Protein AF-A0A314ULU6-F1 (afdb_monomer)

Solvent-accessible surface area (backbone atoms only — not comparable to full-atom values): 12337 Å² total; per-residue (Å²): 142,90,72,63,69,65,53,52,53,52,50,52,52,51,52,54,52,52,61,65,64,63,67,50,59,67,57,52,48,50,50,49,52,54,52,54,72,69,42,57,68,48,58,46,52,52,54,52,60,59,64,82,48,65,84,90,42,80,40,50,40,69,61,56,44,52,50,32,54,77,67,61,46,58,80,74,61,71,84,78,50,78,90,54,86,85,40,70,67,60,56,51,51,48,49,54,51,46,49,48,52,54,52,48,54,37,37,79,66,64,50,32,42,80,74,40,63,43,98,86,68,47,73,40,24,28,27,64,28,74,90,48,44,63,55,58,67,71,50,91,51,90,60,78,82,70,51,72,74,81,70,56,55,83,85,39,76,64,42,56,71,73,72,42,76,68,83,74,56,78,84,75,71,92,72,85,80,83,77,90,80,74,84,87,75,84,80,78,85,83,76,87,77,91,129

Nearest PDB structures (foldseek):
  8xuq-assembly1_G  TM=8.712E-01  e=2.376E-05  Solanum lycopersicum
  8bv0-assembly2_C  TM=7.266E-01  e=5.087E-06  Solanum lycopersicum
  8rfh-assembly1_B  TM=7.451E-01  e=1.036E-05  Nicotiana benthamiana
  9cc9-assembly1_L  TM=8.619E-01  e=5.134E-05  Nicotiana benthamiana
  8sok-assembly1_B  TM=4.593E-01  e=2.346E+00  Homo sapiens

Mean predicted aligned error: 16.14 Å

pLDDT: mean 72.84, std 18.68, range [33.53, 97.56]

Sequence (195 aa):
MSGKDETTAQELKKVIQYIKQDDDTSSLCTYTKECINKFPVHLTDCLSCFKLFPKDSKIMARRLFALWIAEELVEVSEHKTDNHESDPKKKVETYEEAVDEHLSTLINRDIVHVVERKLNGRVKTCCLNNDLQEVIRSQAMKLDHGRLADHVNCNDPSFDLIHGDMTAQIFQTHTKISSPFSPLIPEKDISLEKK

Organism: NCBI:txid2094558

Foldseek 3Di:
DPDPVVVVVVVVVVVVVVVVVPPCLVVVLVVLVVVLVPDDLLLVVLLVVLLLADAPDKDFLVVSLVVSVVVVSFDQDVVVPPPCPPDVVVVVVSSVVRSQVSVVVCVVVVQKAQPDADPVRGGGIIHGDNSCVVSSNPDDHPCCVPDPSNVPDCPDPVSCVVHPDPPPCPPPPPDDDDDPDDDDDDDDDDDDDDD

InterPro domains:
  IPR036388 Winged helix-like DNA-binding domain superfamily [G3DSA:1.10.10.10] (33-140)
  IPR058922 Disease resistance protein, winged helix domain [PF23559] (52-129)

Secondary structure (DSSP, 8-state):
---SHHHHHHHHHHHHHHHHHS-THHHHHHHHHHHHHTS-HHHHHHHHGGGGSPTT--EEHHHHHHHHHHTT-S---GGGS-S-TT-HHHHHHHHHHHHHHHHHHHHHTTSEEEEEE-TTS-EEEEEE-HHHHHHHHHS--GGGGT-GGGGS-TTSHHHHHHHS-TTTTTTT--S----S----PPP--------

Structure (mmCIF, N/CA/C/O backbone):
data_AF-A0A314ULU6-F1
#
_entry.id   AF-A0A314ULU6-F1
#
loop_
_atom_site.group_PDB
_atom_site.id
_atom_site.type_symbol
_atom_site.label_atom_id
_atom_site.label_alt_id
_atom_site.label_comp_id
_atom_site.label_asym_id
_atom_site.label_entity_id
_atom_site.label_seq_id
_atom_site.pdbx_PDB_ins_code
_atom_site.Cartn_x
_atom_site.Cartn_y
_atom_site.Cartn_z
_atom_site.occupancy
_atom_site.B_iso_or_equiv
_atom_site.auth_seq_id
_atom_site.auth_comp_id
_atom_site.auth_asym_id
_atom_site.auth_atom_id
_atom_site.pdbx_PDB_model_num
ATOM 1 N N . MET A 1 1 ? -30.641 -25.635 30.793 1.00 43.72 1 MET A N 1
ATOM 2 C CA . MET A 1 1 ? -29.226 -25.285 30.534 1.00 43.72 1 MET A CA 1
ATOM 3 C C . MET A 1 1 ? -29.204 -24.191 29.469 1.00 43.72 1 MET A C 1
ATOM 5 O O . MET A 1 1 ? -29.183 -24.535 28.304 1.00 43.72 1 MET A O 1
ATOM 9 N N . SER A 1 2 ? -29.355 -22.907 29.821 1.00 51.94 2 SER A N 1
ATOM 10 C CA . SER A 1 2 ? -29.427 -21.818 28.820 1.00 51.94 2 SER A CA 1
ATOM 11 C C . SER A 1 2 ? -29.258 -20.448 29.489 1.00 51.94 2 SER A C 1
ATOM 13 O O . SER A 1 2 ? -30.223 -19.712 29.647 1.00 51.94 2 SER A O 1
ATOM 15 N N . GLY A 1 3 ? -28.062 -20.150 29.994 1.00 55.53 3 GLY A N 1
ATOM 16 C CA . GLY A 1 3 ? -27.805 -18.876 30.686 1.00 55.53 3 GLY A CA 1
ATOM 17 C C . GLY A 1 3 ? -26.339 -18.458 30.763 1.00 55.53 3 GLY A C 1
ATOM 18 O O . GLY A 1 3 ? -26.037 -17.478 31.424 1.00 55.53 3 GLY A O 1
ATOM 19 N N . LYS A 1 4 ? -25.424 -19.200 30.123 1.00 57.59 4 LYS A N 1
ATOM 20 C CA . LYS A 1 4 ? -23.994 -18.850 30.081 1.00 57.59 4 LYS A CA 1
ATOM 21 C C . LYS A 1 4 ? -23.659 -17.972 28.872 1.00 57.59 4 LYS A C 1
ATOM 23 O O . LYS A 1 4 ? -22.848 -17.065 28.992 1.00 57.59 4 LYS A O 1
ATOM 28 N N . ASP A 1 5 ? -24.353 -18.173 27.758 1.00 62.47 5 ASP A N 1
ATOM 29 C CA . ASP A 1 5 ? -24.006 -17.544 26.478 1.00 62.47 5 ASP A CA 1
ATOM 30 C C . ASP A 1 5 ? -24.360 -16.044 26.443 1.00 62.47 5 ASP A C 1
ATOM 32 O O . ASP A 1 5 ? -23.661 -15.238 25.829 1.00 62.47 5 ASP A O 1
ATOM 36 N N . GLU A 1 6 ? -25.405 -15.641 27.175 1.00 69.94 6 GLU A N 1
ATOM 37 C CA . GLU A 1 6 ? -25.843 -14.243 27.273 1.00 69.94 6 GLU A CA 1
ATOM 38 C C . GLU A 1 6 ? -24.916 -13.399 28.165 1.00 69.94 6 GLU A C 1
ATOM 40 O O . GLU A 1 6 ? -24.637 -12.238 27.861 1.00 69.94 6 GLU A O 1
ATOM 45 N N . THR A 1 7 ? -24.358 -14.000 29.220 1.00 74.81 7 THR A N 1
ATOM 46 C CA . THR A 1 7 ? -23.397 -13.342 30.117 1.00 74.81 7 THR A CA 1
ATOM 47 C C . THR A 1 7 ? -22.055 -13.125 29.421 1.00 74.81 7 THR A C 1
ATOM 49 O O . THR A 1 7 ? -21.489 -12.035 29.492 1.00 74.81 7 THR A O 1
ATOM 52 N N . THR A 1 8 ? -21.585 -14.116 28.658 1.00 79.00 8 THR A N 1
ATOM 53 C CA . THR A 1 8 ? -20.347 -14.004 27.874 1.00 79.00 8 THR A CA 1
ATOM 54 C C . THR A 1 8 ? -20.462 -12.938 26.784 1.00 79.00 8 THR A C 1
ATOM 56 O O . THR A 1 8 ? -19.545 -12.141 26.598 1.00 79.00 8 THR A O 1
ATOM 59 N N . ALA A 1 9 ? -21.609 -12.840 26.104 1.00 80.44 9 ALA A N 1
ATOM 60 C CA . ALA A 1 9 ? -21.835 -11.793 25.109 1.00 80.44 9 ALA A CA 1
ATOM 61 C C . ALA A 1 9 ? -21.821 -10.378 25.722 1.00 80.44 9 ALA A C 1
ATOM 63 O O . ALA A 1 9 ? -21.334 -9.434 25.095 1.00 80.44 9 ALA A O 1
ATOM 64 N N . GLN A 1 10 ? -22.331 -10.212 26.947 1.00 83.12 10 GLN A N 1
ATOM 65 C CA . GLN A 1 10 ? -22.297 -8.930 27.656 1.00 83.12 10 GLN A CA 1
ATOM 66 C C . GLN A 1 10 ? -20.889 -8.548 28.122 1.00 83.12 10 GLN A C 1
ATOM 68 O O . GLN A 1 10 ? -20.520 -7.378 28.021 1.00 83.12 10 GLN A O 1
ATOM 73 N N . GLU A 1 11 ? -20.091 -9.506 28.592 1.00 84.12 11 GLU A N 1
ATOM 74 C CA . GLU A 1 11 ? -18.692 -9.255 28.952 1.00 84.12 11 GLU A CA 1
ATOM 75 C C . GLU A 1 11 ? -17.855 -8.879 27.729 1.00 84.12 11 GLU A C 1
ATOM 77 O O . GLU A 1 11 ? -17.148 -7.873 27.762 1.00 84.12 11 GLU A O 1
ATOM 82 N N . LEU A 1 12 ? -18.017 -9.591 26.610 1.00 81.06 12 LEU A N 1
ATOM 83 C CA . LEU A 1 12 ? -17.333 -9.262 25.358 1.00 81.06 12 LEU A CA 1
ATOM 84 C C . LEU A 1 12 ? -17.711 -7.867 24.845 1.00 81.06 12 LEU A C 1
ATOM 86 O O . LEU A 1 12 ? -16.841 -7.107 24.425 1.00 81.06 12 LEU A O 1
ATOM 90 N N . LYS A 1 13 ? -18.991 -7.480 24.940 1.00 87.38 13 LYS A N 1
ATOM 91 C CA . LYS A 1 13 ? -19.424 -6.114 24.604 1.00 87.38 13 LYS A CA 1
ATOM 92 C C . LYS A 1 13 ? -18.772 -5.061 25.499 1.00 87.38 13 LYS A C 1
ATOM 94 O O . LYS A 1 13 ? -18.356 -4.028 24.985 1.00 87.38 13 LYS A O 1
ATOM 99 N N . LYS A 1 14 ? -18.657 -5.312 26.808 1.00 88.12 14 LYS A N 1
ATOM 100 C CA . LYS A 1 14 ? -17.991 -4.392 27.746 1.00 88.12 14 LYS A CA 1
ATOM 101 C C . LYS A 1 14 ? -16.502 -4.248 27.443 1.00 88.12 14 LYS A C 1
ATOM 103 O O . LYS A 1 14 ? -16.002 -3.131 27.456 1.00 88.12 14 LYS A O 1
ATOM 108 N N . VAL A 1 15 ? -15.819 -5.345 27.115 1.00 82.19 15 VAL A N 1
ATOM 109 C CA . VAL A 1 15 ? -14.400 -5.324 26.732 1.00 82.19 15 VAL A CA 1
ATOM 110 C C . VAL A 1 15 ? -14.198 -4.545 25.430 1.00 82.19 15 VAL A C 1
ATOM 112 O O . VAL A 1 15 ? -13.342 -3.670 25.381 1.00 82.19 15 VAL A O 1
ATOM 115 N N . ILE A 1 16 ? -15.029 -4.770 24.405 1.00 79.81 16 ILE A N 1
ATOM 116 C CA . ILE A 1 16 ? -14.975 -4.000 23.148 1.00 79.81 16 ILE A CA 1
ATOM 117 C C . ILE A 1 16 ? -15.240 -2.509 23.401 1.00 79.81 16 ILE A C 1
ATOM 119 O O . ILE A 1 16 ? -14.583 -1.660 22.806 1.00 79.81 16 ILE A O 1
ATOM 123 N N . GLN A 1 17 ? -16.191 -2.176 24.278 1.00 78.31 17 GLN A N 1
ATOM 124 C CA . GLN A 1 17 ? -16.489 -0.790 24.644 1.00 78.31 17 GLN A CA 1
ATOM 125 C C . GLN A 1 17 ? -15.305 -0.126 25.361 1.00 78.31 17 GLN A C 1
ATOM 127 O O . GLN A 1 17 ? -14.998 1.021 25.063 1.00 78.31 17 GLN A O 1
ATOM 132 N N . TYR A 1 18 ? -14.641 -0.847 26.267 1.00 69.88 18 TYR A N 1
ATOM 133 C CA . TYR A 1 18 ? -13.475 -0.362 27.006 1.00 69.88 18 TYR A CA 1
ATOM 134 C C . TYR A 1 18 ? -12.269 -0.137 26.084 1.00 69.88 18 TYR A C 1
ATOM 136 O O . TYR A 1 18 ? -11.646 0.914 26.144 1.00 69.88 18 TYR A O 1
ATOM 144 N N . ILE A 1 19 ? -12.014 -1.063 25.152 1.00 68.69 19 ILE A N 1
ATOM 145 C CA . ILE A 1 19 ? -10.961 -0.913 24.131 1.00 68.69 19 ILE A CA 1
ATOM 146 C C . ILE A 1 19 ? -11.235 0.301 23.229 1.00 68.69 19 ILE A C 1
ATOM 148 O O . ILE A 1 19 ? -10.311 1.004 22.853 1.00 68.69 19 ILE A O 1
ATOM 152 N N . LYS A 1 20 ? -12.505 0.587 22.910 1.00 64.75 20 LYS A N 1
ATOM 153 C CA . LYS A 1 20 ? -12.896 1.783 22.141 1.00 64.75 20 LYS A CA 1
ATOM 154 C C . LYS A 1 20 ? -12.834 3.092 22.937 1.00 64.75 20 LYS A C 1
ATOM 156 O O . LYS A 1 20 ? -12.927 4.152 22.332 1.00 64.75 20 LYS A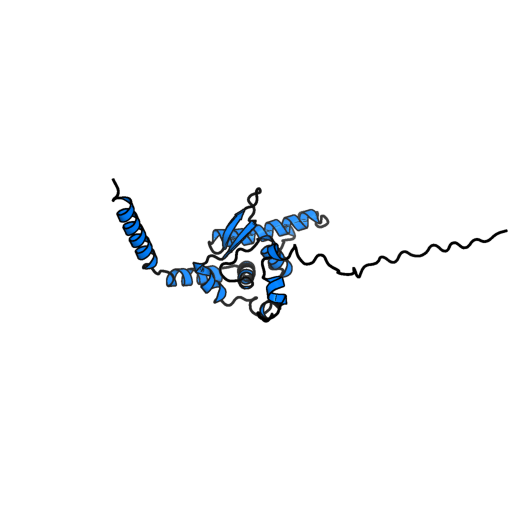 O 1
ATOM 161 N N . GLN A 1 21 ? -12.786 3.025 24.267 1.00 59.69 21 GLN A N 1
ATOM 162 C CA . GLN A 1 21 ? -12.697 4.193 25.150 1.00 59.69 21 GLN A CA 1
ATOM 163 C C . GLN A 1 21 ? -11.253 4.618 25.420 1.00 59.69 21 GLN A C 1
ATOM 165 O O . GLN A 1 21 ? -11.038 5.775 25.775 1.00 59.69 21 GLN A O 1
ATOM 170 N N . ASP A 1 22 ? -10.288 3.719 25.222 1.00 53.97 22 ASP A N 1
ATOM 171 C CA . ASP A 1 22 ? -8.864 4.048 25.165 1.00 53.97 22 ASP A CA 1
ATOM 172 C C . ASP A 1 22 ? -8.569 4.624 23.770 1.00 53.97 22 ASP A C 1
ATOM 174 O O . ASP A 1 22 ? -7.966 3.995 22.903 1.00 53.97 22 ASP A O 1
ATOM 178 N N . ASP A 1 23 ? -9.154 5.795 23.504 1.00 58.81 23 ASP A N 1
ATOM 179 C CA . ASP A 1 23 ? -9.075 6.487 22.223 1.00 58.81 23 ASP A CA 1
ATOM 180 C C . ASP A 1 23 ? -7.695 7.145 22.086 1.00 58.81 23 ASP A C 1
ATOM 182 O O . ASP A 1 23 ? -7.515 8.359 22.153 1.00 58.81 23 ASP A O 1
ATOM 186 N N . ASP A 1 24 ? -6.694 6.288 21.906 1.00 60.16 24 ASP A N 1
ATOM 187 C CA . ASP A 1 24 ? -5.313 6.626 21.585 1.00 60.16 24 ASP A CA 1
ATOM 188 C C . ASP A 1 24 ? -5.173 6.995 20.094 1.00 60.16 24 ASP A C 1
ATOM 190 O O . ASP A 1 24 ? -4.067 7.082 19.561 1.00 60.16 24 ASP A O 1
ATOM 194 N N . THR A 1 25 ? -6.291 7.247 19.393 1.00 60.12 25 THR A N 1
ATOM 195 C CA . THR A 1 25 ? -6.307 7.708 17.996 1.00 60.12 25 THR A CA 1
ATOM 196 C C . THR A 1 25 ? -5.456 8.957 17.821 1.00 60.12 25 THR A C 1
ATOM 198 O O . THR A 1 25 ? -4.735 9.054 16.834 1.00 60.12 25 THR A O 1
ATOM 201 N N . SER A 1 26 ? -5.428 9.870 18.798 1.00 67.31 26 SER A N 1
ATOM 202 C CA . SER A 1 26 ? -4.531 11.035 18.776 1.00 67.31 26 SER A CA 1
ATOM 203 C C . SER A 1 26 ? -3.044 10.642 18.819 1.00 67.31 26 SER A C 1
ATOM 205 O O . SER A 1 26 ? -2.227 11.215 18.087 1.00 67.31 26 SER A O 1
ATOM 207 N N . SER A 1 27 ? -2.672 9.652 19.633 1.00 72.56 27 SER A N 1
ATOM 208 C CA . SER A 1 27 ? -1.292 9.158 19.746 1.00 72.56 27 SER A CA 1
ATOM 209 C C . SER A 1 27 ? -0.881 8.357 18.513 1.00 72.56 27 SER A C 1
ATOM 211 O O . SER A 1 27 ? 0.198 8.581 17.967 1.00 72.56 27 SER A O 1
ATOM 213 N N . LEU A 1 28 ? -1.769 7.501 18.001 1.00 73.75 28 LEU A N 1
ATOM 214 C CA . LEU A 1 28 ? -1.581 6.726 16.775 1.00 73.75 28 LEU A CA 1
ATOM 215 C C . LEU A 1 28 ? -1.459 7.641 15.549 1.00 73.75 28 LEU A C 1
ATOM 217 O O . LEU A 1 28 ? -0.579 7.444 14.713 1.00 73.75 28 LEU A O 1
ATOM 221 N N . CYS A 1 29 ? -2.288 8.687 15.463 1.00 74.50 29 CYS A N 1
ATOM 222 C CA . CYS A 1 29 ? -2.194 9.704 14.418 1.00 74.50 29 CYS A CA 1
ATOM 223 C C . CYS A 1 29 ? -0.840 10.416 14.454 1.00 74.50 29 CYS A C 1
ATOM 225 O O . CYS A 1 29 ? -0.216 10.616 13.411 1.00 74.50 29 CYS A O 1
ATOM 227 N N . THR A 1 30 ? -0.381 10.793 15.650 1.00 80.00 30 THR A N 1
ATOM 228 C CA . THR A 1 30 ? 0.906 11.473 15.845 1.00 80.00 30 THR A CA 1
ATOM 229 C C . THR A 1 30 ? 2.065 10.556 15.467 1.00 80.00 30 THR A C 1
ATOM 231 O O . THR A 1 30 ? 2.890 10.925 14.632 1.00 80.00 30 THR A O 1
ATOM 234 N N . TYR A 1 31 ? 2.067 9.326 15.984 1.00 82.12 31 TYR A N 1
ATOM 235 C CA . TYR A 1 31 ? 3.048 8.296 15.653 1.00 82.12 31 TYR A CA 1
ATOM 236 C C . TYR A 1 31 ? 3.103 8.028 14.149 1.00 82.12 31 TYR A C 1
ATOM 238 O O . TYR A 1 31 ? 4.176 8.016 13.559 1.00 82.12 31 TYR A O 1
ATOM 246 N N . THR A 1 32 ? 1.950 7.895 13.497 1.00 81.56 32 THR A N 1
ATOM 247 C CA . THR A 1 32 ? 1.868 7.615 12.059 1.00 81.56 32 THR A CA 1
ATOM 248 C C . THR A 1 32 ? 2.435 8.756 11.229 1.00 81.56 32 THR A C 1
ATOM 250 O O . THR A 1 32 ? 3.204 8.513 10.300 1.00 81.56 32 THR A O 1
ATOM 253 N N . LYS A 1 33 ? 2.126 10.010 11.581 1.00 83.75 33 LYS A N 1
ATOM 254 C CA . LYS A 1 33 ? 2.734 11.182 10.935 1.00 83.75 33 LYS A CA 1
ATOM 255 C C . LYS A 1 33 ? 4.245 11.193 11.121 1.00 83.75 33 LYS A C 1
ATOM 257 O O . LYS A 1 33 ? 4.974 11.403 10.157 1.00 83.75 33 LYS A O 1
ATOM 262 N N . GLU A 1 34 ? 4.731 10.931 12.332 1.00 83.00 34 GLU A N 1
ATOM 263 C CA . GLU A 1 34 ? 6.168 10.843 12.598 1.00 83.00 34 GLU A CA 1
ATOM 264 C C . GLU A 1 34 ? 6.840 9.704 11.830 1.00 83.00 34 GLU A C 1
ATOM 266 O O . GLU A 1 34 ? 7.942 9.882 11.310 1.00 83.00 34 GLU A O 1
ATOM 271 N N . CYS A 1 35 ? 6.186 8.547 11.732 1.00 82.00 35 CYS A N 1
ATOM 272 C CA . CYS A 1 35 ? 6.645 7.424 10.933 1.00 82.00 35 CYS A CA 1
ATOM 273 C C . CYS A 1 35 ? 6.770 7.831 9.472 1.00 82.00 35 CYS A C 1
ATOM 275 O O . CYS A 1 35 ? 7.855 7.684 8.921 1.00 82.00 35 CYS A O 1
ATOM 277 N N . ILE A 1 36 ? 5.719 8.400 8.877 1.00 85.12 36 ILE A N 1
ATOM 278 C CA . ILE A 1 36 ? 5.711 8.859 7.481 1.00 85.12 36 ILE A CA 1
ATOM 279 C C . ILE A 1 36 ? 6.773 9.940 7.248 1.00 85.12 36 ILE A C 1
ATOM 281 O O . ILE A 1 36 ? 7.486 9.887 6.256 1.00 85.12 36 ILE A O 1
ATOM 285 N N . ASN A 1 37 ? 6.966 10.880 8.175 1.00 83.62 37 ASN A N 1
ATOM 286 C CA . ASN A 1 37 ? 7.997 11.916 8.045 1.00 83.62 37 ASN A CA 1
ATOM 287 C C . ASN A 1 37 ? 9.428 11.351 8.067 1.00 83.62 37 ASN A C 1
ATOM 289 O O . ASN A 1 37 ? 10.348 11.981 7.550 1.00 83.62 37 ASN A O 1
ATOM 293 N N . LYS A 1 38 ? 9.629 10.170 8.664 1.00 85.50 38 LYS A N 1
ATOM 294 C CA . LYS A 1 38 ? 10.908 9.443 8.670 1.00 85.50 38 LYS A CA 1
ATOM 295 C C . LYS A 1 38 ? 11.065 8.522 7.455 1.00 85.50 38 LYS A C 1
ATOM 297 O O . LYS A 1 38 ? 12.060 7.798 7.369 1.00 85.50 38 LYS A O 1
ATOM 302 N N . PHE A 1 39 ? 10.092 8.471 6.545 1.00 86.06 39 PHE A N 1
ATOM 303 C CA . PHE A 1 39 ? 10.207 7.654 5.343 1.00 86.06 39 PHE A CA 1
ATOM 304 C C . PHE A 1 39 ? 11.215 8.288 4.383 1.00 86.06 39 PHE A C 1
ATOM 306 O O . PHE A 1 39 ? 11.217 9.508 4.201 1.00 86.06 39 PHE A O 1
ATOM 313 N N . PRO A 1 40 ? 12.060 7.474 3.732 1.00 85.38 40 PRO A N 1
ATOM 314 C CA . PRO A 1 40 ? 12.758 7.923 2.540 1.00 85.38 40 PRO A CA 1
ATOM 315 C C . PRO A 1 40 ? 11.758 8.468 1.512 1.00 85.38 40 PRO A C 1
ATOM 317 O O . PRO A 1 40 ? 10.640 7.960 1.411 1.00 85.38 40 PRO A O 1
ATOM 320 N N . VAL A 1 41 ? 12.177 9.458 0.718 1.00 82.38 41 VAL A N 1
ATOM 321 C CA . VAL A 1 41 ? 11.308 10.148 -0.256 1.00 82.38 41 VAL A CA 1
ATOM 322 C C . VAL A 1 41 ? 10.563 9.161 -1.163 1.00 82.38 41 VAL A C 1
ATOM 324 O O . VAL A 1 41 ? 9.344 9.243 -1.263 1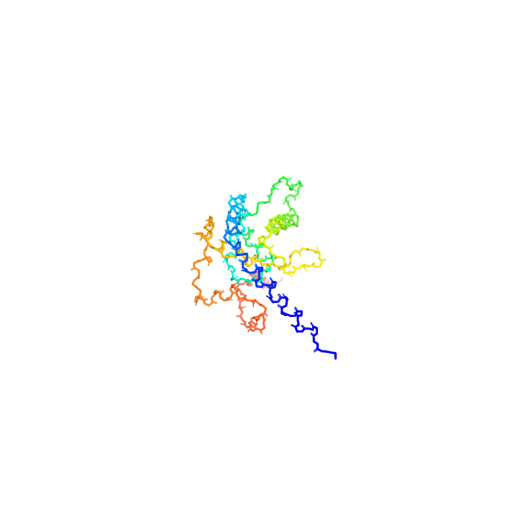.00 82.38 41 VAL A O 1
ATOM 327 N N . HIS A 1 42 ? 11.261 8.162 -1.713 1.00 81.75 42 HIS A N 1
ATOM 328 C CA . HIS A 1 42 ? 10.668 7.132 -2.577 1.00 81.75 42 HIS A CA 1
ATOM 329 C C . HIS A 1 42 ? 9.535 6.341 -1.898 1.00 81.75 42 HIS A C 1
ATOM 331 O O . HIS A 1 42 ? 8.542 5.997 -2.535 1.00 81.75 42 HIS A O 1
ATOM 337 N N . LEU A 1 43 ? 9.635 6.081 -0.590 1.00 86.75 43 LEU A N 1
ATOM 338 C CA . LEU A 1 43 ? 8.634 5.315 0.153 1.00 86.75 43 LEU A CA 1
ATOM 339 C C . LEU A 1 43 ? 7.398 6.176 0.464 1.00 86.75 43 LEU A C 1
ATOM 341 O O . LEU A 1 43 ? 6.273 5.678 0.398 1.00 86.75 43 LEU A O 1
ATOM 345 N N . THR A 1 44 ? 7.592 7.466 0.758 1.00 87.56 44 THR A N 1
ATOM 346 C CA . THR A 1 44 ? 6.498 8.445 0.901 1.00 87.56 44 THR A CA 1
ATOM 347 C C . THR A 1 44 ? 5.756 8.636 -0.418 1.00 87.56 44 THR A C 1
ATOM 349 O O . THR A 1 44 ? 4.526 8.646 -0.448 1.00 87.56 44 THR A O 1
ATOM 352 N N . ASP A 1 45 ? 6.495 8.721 -1.519 1.00 86.44 45 ASP A N 1
ATOM 353 C CA . ASP A 1 45 ? 5.931 8.861 -2.855 1.00 86.44 45 ASP A CA 1
ATOM 354 C C . ASP A 1 45 ? 5.157 7.592 -3.262 1.00 86.44 45 ASP A C 1
ATOM 356 O O . ASP A 1 45 ? 4.011 7.681 -3.711 1.00 86.44 45 ASP A O 1
ATOM 360 N N . CYS A 1 46 ? 5.689 6.398 -2.980 1.00 90.12 46 CYS A N 1
ATOM 361 C CA . CYS A 1 46 ? 4.959 5.136 -3.143 1.00 90.12 46 CYS A CA 1
ATOM 362 C C . CYS A 1 46 ? 3.657 5.107 -2.323 1.00 90.12 46 CYS A C 1
ATOM 364 O O . CYS A 1 46 ? 2.616 4.657 -2.814 1.00 90.12 46 CYS A O 1
ATOM 366 N N . LEU A 1 47 ? 3.696 5.610 -1.084 1.00 90.25 47 LEU A N 1
ATOM 367 C CA . LEU A 1 47 ? 2.532 5.679 -0.202 1.00 90.25 47 LEU A CA 1
ATOM 368 C C . LEU A 1 47 ? 1.447 6.627 -0.740 1.00 90.25 47 LEU A C 1
ATOM 370 O O . LEU A 1 47 ? 0.259 6.326 -0.607 1.00 90.25 47 LEU A O 1
ATOM 374 N N . SER A 1 48 ? 1.824 7.719 -1.414 1.00 87.69 48 SER A N 1
ATOM 375 C CA . SER A 1 48 ? 0.864 8.650 -2.032 1.00 87.69 48 SER A CA 1
ATOM 376 C C . SER A 1 48 ? -0.049 7.962 -3.058 1.00 87.69 48 SER A C 1
ATOM 378 O O . SER A 1 48 ? -1.222 8.309 -3.178 1.00 87.69 48 SER A O 1
ATOM 380 N N . CYS A 1 49 ? 0.426 6.898 -3.720 1.00 88.50 49 CYS A N 1
ATOM 381 C CA . CYS A 1 49 ? -0.371 6.126 -4.675 1.00 88.50 49 CYS A CA 1
ATOM 382 C C . CYS A 1 49 ? -1.600 5.459 -4.066 1.00 88.50 49 CYS A C 1
ATOM 384 O O . CYS A 1 49 ? -2.573 5.229 -4.779 1.00 88.50 49 CYS A O 1
ATOM 386 N N . PHE A 1 50 ? -1.611 5.199 -2.758 1.00 89.56 50 PHE A N 1
ATOM 387 C CA . PHE A 1 50 ? -2.798 4.670 -2.090 1.00 89.56 50 PHE A CA 1
ATOM 388 C C . PHE A 1 50 ? -3.949 5.681 -2.044 1.00 89.56 50 PHE A C 1
ATOM 390 O O . PHE A 1 50 ? -5.105 5.274 -1.943 1.00 89.56 50 PHE A O 1
ATOM 397 N N . LYS A 1 51 ? -3.667 6.985 -2.154 1.00 86.69 51 LYS A N 1
ATOM 398 C CA . LYS A 1 51 ? -4.699 8.030 -2.136 1.00 86.69 51 LYS A CA 1
ATOM 399 C C . LYS A 1 51 ? -5.577 8.025 -3.388 1.00 86.69 51 LYS A C 1
ATOM 401 O O . LYS A 1 51 ? -6.739 8.415 -3.280 1.00 86.69 51 LYS A O 1
ATOM 406 N N . LEU A 1 52 ? -5.056 7.512 -4.511 1.00 85.19 52 LEU A N 1
ATOM 407 C CA . LEU A 1 52 ? -5.788 7.325 -5.773 1.00 85.19 52 LEU A CA 1
ATOM 408 C C . LEU A 1 52 ? -6.924 6.305 -5.682 1.00 85.19 52 LEU A C 1
ATOM 410 O O . LEU A 1 52 ? -7.789 6.236 -6.556 1.00 85.19 52 LEU A O 1
ATOM 414 N N . PHE A 1 53 ? -6.894 5.453 -4.663 1.00 85.81 53 PHE A N 1
ATOM 415 C CA . PHE A 1 53 ? -7.904 4.432 -4.472 1.00 85.81 53 PHE A CA 1
ATOM 416 C C . PHE A 1 53 ? -8.955 4.911 -3.460 1.00 85.81 53 PHE A C 1
ATOM 418 O O . PHE A 1 53 ? -8.646 5.695 -2.554 1.00 85.81 53 PHE A O 1
ATOM 425 N N . PRO A 1 54 ? -10.215 4.455 -3.584 1.00 84.06 54 PRO A N 1
ATOM 426 C CA . PRO A 1 54 ? -11.249 4.761 -2.605 1.00 84.06 54 PRO A CA 1
ATOM 427 C C . PRO A 1 54 ? -10.861 4.334 -1.184 1.00 84.06 54 PRO A C 1
ATOM 429 O O . PRO A 1 54 ? -10.018 3.451 -0.981 1.00 84.06 54 PRO A O 1
ATOM 432 N N . LYS A 1 55 ? -11.526 4.942 -0.194 1.00 83.12 55 LYS A N 1
ATOM 433 C CA . LYS A 1 55 ? -11.386 4.557 1.217 1.00 83.12 55 LYS A CA 1
ATOM 434 C C . LYS A 1 55 ? -11.715 3.064 1.385 1.00 83.12 55 LYS A C 1
ATOM 436 O O . LYS A 1 55 ? -12.583 2.561 0.677 1.00 83.12 55 LYS A O 1
ATOM 441 N N . ASP A 1 56 ? -10.993 2.372 2.268 1.00 82.56 56 ASP A N 1
ATOM 442 C CA . ASP A 1 56 ? -11.191 0.950 2.596 1.00 82.56 56 ASP A CA 1
ATOM 443 C C . ASP A 1 56 ? -11.123 -0.021 1.392 1.00 82.56 56 ASP A C 1
ATOM 445 O O . ASP A 1 56 ? -11.582 -1.166 1.454 1.00 82.56 56 ASP A O 1
ATOM 449 N N . SER A 1 57 ? -10.552 0.418 0.263 1.00 86.44 57 SER A N 1
ATOM 450 C CA . SER A 1 57 ? -10.501 -0.390 -0.953 1.00 86.44 57 SER A CA 1
ATOM 451 C C . SER A 1 57 ? -9.454 -1.503 -0.874 1.00 86.44 57 SER A C 1
ATOM 453 O O . SER A 1 57 ? -8.334 -1.338 -0.384 1.00 86.44 57 SER A O 1
ATOM 455 N N . LYS A 1 58 ? -9.826 -2.665 -1.417 1.00 93.06 58 LYS A N 1
ATOM 456 C CA . LYS A 1 58 ? -8.913 -3.783 -1.658 1.00 93.06 58 LYS A CA 1
ATOM 457 C C . LYS A 1 58 ? -8.202 -3.555 -2.987 1.00 93.06 58 LYS A C 1
ATOM 459 O O . LYS A 1 58 ? -8.823 -3.562 -4.047 1.00 93.06 58 LYS A O 1
ATOM 464 N N . ILE A 1 59 ? -6.893 -3.374 -2.934 1.00 92.38 59 ILE A N 1
ATOM 465 C CA . ILE A 1 59 ? -6.051 -3.016 -4.070 1.00 92.38 59 ILE A CA 1
ATOM 466 C C . ILE A 1 59 ? -5.279 -4.251 -4.517 1.00 92.38 59 ILE A C 1
ATOM 468 O O . ILE A 1 59 ? -4.558 -4.877 -3.741 1.00 92.38 59 ILE A O 1
ATOM 472 N N . MET A 1 60 ? -5.396 -4.610 -5.794 1.00 94.44 60 MET A N 1
ATOM 473 C CA . MET A 1 60 ? -4.529 -5.637 -6.371 1.00 94.44 60 MET A CA 1
ATOM 474 C C . MET A 1 60 ? -3.093 -5.108 -6.446 1.00 94.44 60 MET A C 1
ATOM 476 O O . MET A 1 60 ? -2.859 -4.098 -7.113 1.00 94.44 60 MET A O 1
ATOM 480 N N . ALA A 1 61 ? -2.129 -5.825 -5.863 1.00 94.50 61 ALA A N 1
ATOM 481 C CA . ALA A 1 61 ? -0.727 -5.395 -5.793 1.00 94.50 61 ALA A CA 1
ATOM 482 C C . ALA A 1 61 ? -0.142 -5.058 -7.178 1.00 94.50 61 ALA A C 1
ATOM 484 O O . ALA A 1 61 ? 0.553 -4.063 -7.338 1.00 94.50 61 ALA A O 1
ATOM 485 N N . ARG A 1 62 ? -0.543 -5.801 -8.222 1.00 92.12 62 ARG A N 1
ATOM 486 C CA . ARG A 1 62 ? -0.146 -5.530 -9.617 1.00 92.12 62 ARG A CA 1
ATOM 487 C C . ARG A 1 62 ? -0.461 -4.105 -10.095 1.00 92.12 62 ARG A C 1
ATOM 489 O O . ARG A 1 62 ? 0.300 -3.561 -10.882 1.00 92.12 62 ARG A O 1
ATOM 496 N N . ARG A 1 63 ? -1.580 -3.511 -9.651 1.00 92.50 63 ARG A N 1
ATOM 497 C CA . ARG A 1 63 ? -1.973 -2.144 -10.043 1.00 92.50 63 ARG A CA 1
ATOM 498 C C . ARG A 1 63 ? -1.061 -1.123 -9.380 1.00 92.50 63 ARG A C 1
ATOM 500 O O . ARG A 1 63 ? -0.621 -0.188 -10.032 1.00 92.50 63 ARG A O 1
ATOM 507 N N . LEU A 1 64 ? -0.773 -1.339 -8.101 1.00 92.44 64 LEU A N 1
ATOM 508 C CA . LEU A 1 64 ? 0.118 -0.493 -7.323 1.00 92.44 64 LEU A CA 1
ATOM 509 C C . LEU A 1 64 ? 1.544 -0.523 -7.892 1.00 92.44 64 LEU A C 1
ATOM 511 O O . LEU A 1 64 ? 2.137 0.524 -8.108 1.00 92.44 64 LEU A O 1
ATOM 515 N N . PHE A 1 65 ? 2.046 -1.711 -8.232 1.00 92.56 65 PHE A N 1
ATOM 516 C CA . PHE A 1 65 ? 3.371 -1.879 -8.832 1.00 92.56 65 PHE A CA 1
ATOM 517 C C . PHE A 1 65 ? 3.488 -1.188 -10.188 1.00 92.56 65 PHE A C 1
ATOM 519 O O . PHE A 1 65 ? 4.475 -0.507 -10.442 1.00 92.56 65 PHE A O 1
ATOM 526 N N . ALA A 1 66 ? 2.466 -1.311 -11.041 1.00 89.62 66 ALA A N 1
ATOM 527 C CA . ALA A 1 66 ? 2.444 -0.618 -12.324 1.00 89.62 66 ALA A CA 1
ATOM 528 C C . ALA A 1 66 ? 2.494 0.910 -12.156 1.00 89.62 66 ALA A C 1
ATOM 530 O O . ALA A 1 66 ? 3.206 1.568 -12.907 1.00 89.62 66 ALA A O 1
ATOM 531 N N . LEU A 1 67 ? 1.789 1.464 -11.160 1.00 88.81 67 LEU A N 1
ATOM 532 C CA . LEU A 1 67 ? 1.838 2.897 -10.849 1.00 88.81 67 LEU A CA 1
ATOM 533 C C . LEU A 1 67 ? 3.228 3.324 -10.373 1.00 88.81 67 LEU A C 1
ATOM 535 O O . LEU A 1 67 ? 3.769 4.295 -10.885 1.00 88.81 67 LEU A O 1
ATOM 539 N N . TRP A 1 68 ? 3.823 2.580 -9.440 1.00 91.50 68 TRP A N 1
ATOM 540 C CA . TRP A 1 68 ? 5.153 2.895 -8.916 1.00 91.50 68 TRP A CA 1
ATOM 541 C C . TRP A 1 68 ? 6.241 2.852 -9.987 1.00 91.50 68 TRP A C 1
ATOM 543 O O . TRP A 1 68 ? 7.122 3.704 -9.989 1.00 91.50 68 TRP A O 1
ATOM 553 N N . ILE A 1 69 ? 6.163 1.894 -10.913 1.00 87.62 69 ILE A N 1
ATOM 554 C CA . ILE A 1 69 ? 7.102 1.797 -12.035 1.00 87.62 69 ILE A CA 1
ATOM 555 C C . ILE A 1 69 ? 6.868 2.934 -13.037 1.00 87.62 69 ILE A C 1
ATOM 557 O O . ILE A 1 69 ? 7.829 3.555 -13.477 1.00 87.62 69 ILE A O 1
ATOM 561 N N . ALA A 1 70 ? 5.611 3.224 -13.394 1.00 86.06 70 ALA A N 1
ATOM 562 C CA . ALA A 1 70 ? 5.278 4.270 -14.366 1.00 86.06 70 ALA A CA 1
ATOM 563 C C . ALA A 1 70 ? 5.647 5.683 -13.887 1.00 86.06 70 ALA A C 1
ATOM 565 O O . ALA A 1 70 ? 5.881 6.563 -14.709 1.00 86.06 70 ALA A O 1
ATOM 566 N N . GLU A 1 71 ? 5.691 5.890 -12.572 1.00 83.50 71 GLU A N 1
ATOM 567 C CA . GLU A 1 71 ? 6.085 7.154 -11.942 1.00 83.50 71 GLU A CA 1
ATOM 568 C C . GLU A 1 71 ? 7.552 7.186 -11.514 1.00 83.50 71 GLU A C 1
ATOM 570 O O . GLU A 1 71 ? 7.966 8.139 -10.861 1.00 83.50 71 GLU A O 1
ATOM 575 N N . GLU A 1 72 ? 8.329 6.159 -11.876 1.00 83.94 72 GLU A N 1
ATOM 576 C CA . GLU A 1 72 ? 9.758 6.051 -11.556 1.00 83.94 72 GLU A CA 1
ATOM 577 C C . GLU A 1 72 ? 10.041 6.126 -10.041 1.00 83.94 72 GLU A C 1
ATOM 579 O O . GLU A 1 72 ? 11.108 6.544 -9.604 1.00 83.94 72 GLU A O 1
ATOM 584 N N . LEU A 1 73 ? 9.090 5.677 -9.212 1.00 84.56 73 LEU A N 1
ATOM 585 C CA . LEU A 1 73 ? 9.210 5.699 -7.744 1.00 84.56 73 LEU A CA 1
ATOM 586 C C . LEU A 1 73 ? 10.087 4.574 -7.203 1.00 84.56 73 LEU A C 1
ATOM 588 O O . LEU A 1 73 ? 10.420 4.554 -6.019 1.00 84.56 73 LEU A O 1
ATOM 592 N N . VAL A 1 74 ? 10.414 3.614 -8.063 1.00 83.69 74 VAL A N 1
ATOM 593 C CA . VAL A 1 74 ? 11.225 2.449 -7.745 1.00 83.69 74 VAL A CA 1
ATOM 594 C C . VAL A 1 74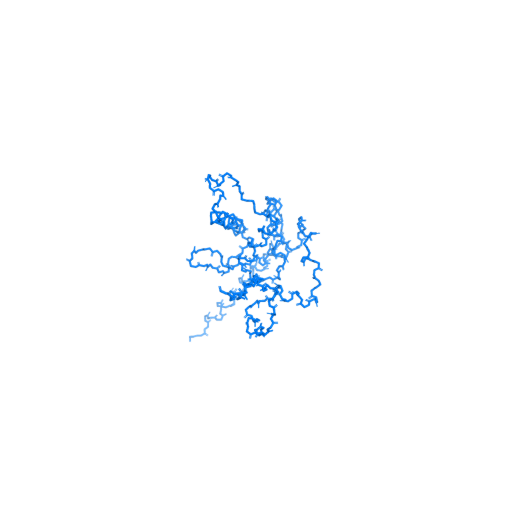 ? 12.407 2.426 -8.699 1.00 83.69 74 VAL A C 1
ATOM 596 O O . VAL A 1 74 ? 12.272 2.105 -9.880 1.00 83.69 74 VAL A O 1
ATOM 599 N N . GLU A 1 75 ? 13.575 2.765 -8.164 1.00 75.06 75 GLU A N 1
ATOM 600 C CA . GLU A 1 75 ? 14.836 2.671 -8.887 1.00 75.06 75 GLU A CA 1
ATOM 601 C C . GLU A 1 75 ? 15.352 1.231 -8.854 1.00 75.06 75 GLU A C 1
ATOM 603 O O . GLU A 1 75 ? 15.464 0.596 -7.801 1.00 75.06 75 GLU A O 1
ATOM 608 N N . VAL A 1 76 ? 15.707 0.716 -10.026 1.00 71.19 76 VAL A N 1
ATOM 609 C CA . VAL A 1 76 ? 16.482 -0.515 -10.154 1.00 71.19 76 VAL A CA 1
ATOM 610 C C . VAL A 1 76 ? 17.943 -0.108 -10.278 1.00 71.19 76 VAL A C 1
ATOM 612 O O . VAL A 1 76 ? 18.332 0.495 -11.274 1.00 71.19 76 VAL A O 1
ATOM 615 N N . SER A 1 77 ? 18.756 -0.400 -9.262 1.00 61.56 77 SER A N 1
ATOM 616 C CA . SER A 1 77 ? 20.175 -0.050 -9.300 1.00 61.56 77 SER A CA 1
ATOM 617 C C . SER A 1 77 ? 20.929 -0.880 -10.344 1.00 61.56 77 SER A C 1
ATOM 619 O O . SER A 1 77 ? 20.868 -2.111 -10.343 1.00 61.56 77 SER A O 1
ATOM 621 N N . GLU A 1 78 ? 21.713 -0.203 -11.187 1.00 55.94 78 GLU A N 1
ATOM 622 C CA . GLU A 1 78 ? 22.564 -0.815 -12.227 1.00 55.94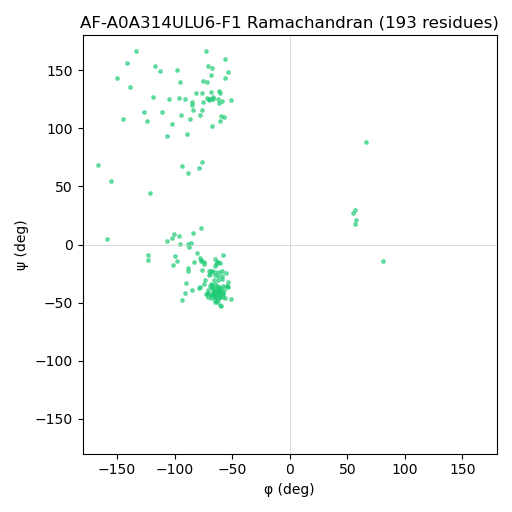 78 GLU A CA 1
ATOM 623 C C . GLU A 1 78 ? 23.591 -1.810 -11.644 1.00 55.94 78 GLU A C 1
ATOM 625 O O . GLU A 1 78 ? 24.041 -2.741 -12.309 1.00 55.94 78 GLU A O 1
ATOM 630 N N . HIS A 1 79 ? 23.924 -1.670 -10.358 1.00 51.19 79 HIS A N 1
ATOM 631 C CA . HIS A 1 79 ? 24.828 -2.574 -9.643 1.00 51.19 79 HIS A CA 1
ATOM 632 C C . HIS A 1 79 ? 24.202 -3.914 -9.227 1.00 51.19 79 HIS A C 1
ATOM 634 O O . HIS A 1 79 ? 24.940 -4.824 -8.870 1.00 51.19 79 HIS A O 1
ATOM 640 N N . LYS A 1 80 ? 22.869 -4.073 -9.255 1.00 51.19 80 LYS A N 1
ATOM 641 C CA . LYS A 1 80 ? 22.227 -5.397 -9.103 1.00 51.19 80 LYS A CA 1
ATOM 642 C C . LYS A 1 80 ? 22.190 -6.165 -10.432 1.00 51.19 80 LYS A C 1
ATOM 644 O O . LYS A 1 80 ? 21.963 -7.375 -10.458 1.00 51.19 80 LYS A O 1
ATOM 649 N N . THR A 1 81 ? 22.433 -5.479 -11.547 1.00 52.00 81 THR A N 1
ATOM 650 C CA . THR A 1 81 ? 22.551 -6.063 -12.884 1.00 52.00 81 THR A CA 1
ATOM 651 C C . THR A 1 81 ? 24.007 -6.364 -13.211 1.00 52.00 81 THR A C 1
ATOM 653 O O . THR A 1 81 ? 24.587 -5.776 -14.116 1.00 52.00 81 THR A O 1
ATOM 656 N N . ASP A 1 82 ? 24.602 -7.333 -12.516 1.00 49.59 82 ASP A N 1
ATOM 657 C CA . ASP A 1 82 ? 25.888 -7.880 -12.943 1.00 49.59 82 ASP A CA 1
ATOM 658 C C . ASP A 1 82 ? 25.752 -8.421 -14.387 1.00 49.59 82 ASP A C 1
ATOM 660 O O . ASP A 1 82 ? 25.042 -9.402 -14.648 1.00 49.59 82 ASP A O 1
ATOM 664 N N . ASN A 1 83 ? 26.398 -7.713 -15.320 1.00 50.56 83 ASN A N 1
ATOM 665 C CA . ASN A 1 83 ? 26.879 -8.119 -16.647 1.00 50.56 83 ASN A CA 1
ATOM 666 C C . ASN A 1 83 ? 25.896 -8.741 -17.662 1.00 50.56 83 ASN A C 1
ATOM 668 O O . ASN A 1 83 ? 26.341 -9.488 -18.531 1.00 50.56 83 ASN A O 1
ATOM 672 N N . HIS A 1 84 ? 24.592 -8.446 -17.615 1.00 51.22 84 HIS A N 1
ATOM 673 C CA . HIS A 1 84 ? 23.660 -8.884 -18.674 1.00 51.22 84 HIS A CA 1
ATOM 674 C C . HIS A 1 84 ? 22.406 -7.990 -18.773 1.00 51.22 84 HIS A C 1
ATOM 676 O O . HIS A 1 84 ? 21.270 -8.449 -18.681 1.00 51.22 84 HIS A O 1
ATOM 682 N N . GLU A 1 85 ? 22.608 -6.679 -18.929 1.00 57.03 85 GLU A N 1
ATOM 683 C CA . GLU A 1 85 ? 21.529 -5.684 -19.090 1.00 57.03 85 GLU A CA 1
ATOM 684 C C . GLU A 1 85 ? 20.654 -5.931 -20.343 1.00 57.03 85 GLU A C 1
ATOM 686 O O . GLU A 1 85 ? 19.535 -5.433 -20.454 1.00 57.03 85 GLU A O 1
ATOM 691 N N . SER A 1 86 ? 21.135 -6.755 -21.276 1.00 66.06 86 SER A N 1
ATOM 692 C CA . SER A 1 86 ? 20.452 -7.115 -22.518 1.00 66.06 86 SER A CA 1
ATOM 693 C C . SER A 1 86 ? 19.330 -8.147 -22.362 1.00 66.06 86 SER A C 1
ATOM 695 O O . SER A 1 86 ? 18.548 -8.296 -23.302 1.00 66.06 86 SER A O 1
ATOM 697 N N . ASP A 1 87 ? 19.206 -8.843 -21.222 1.00 74.56 87 ASP A N 1
ATOM 698 C CA . ASP A 1 87 ? 18.134 -9.826 -21.021 1.00 74.56 87 ASP A CA 1
ATOM 699 C C . ASP A 1 87 ? 16.848 -9.173 -20.481 1.00 74.56 87 ASP A C 1
ATOM 701 O O . ASP A 1 87 ? 16.763 -8.849 -19.288 1.00 74.56 87 ASP A O 1
ATOM 705 N N . PRO A 1 88 ? 15.779 -9.050 -21.295 1.00 73.31 88 PRO A N 1
ATOM 706 C CA . PRO A 1 88 ? 14.539 -8.397 -20.873 1.00 73.31 88 PRO A CA 1
ATOM 707 C C . PRO A 1 88 ? 13.862 -9.112 -19.698 1.00 73.31 88 PRO A C 1
ATOM 709 O O . PRO A 1 88 ? 13.173 -8.478 -18.904 1.00 73.31 88 PRO A O 1
ATOM 712 N N . LYS A 1 89 ? 14.082 -10.424 -19.545 1.00 78.25 89 LYS A N 1
ATOM 713 C CA . LYS A 1 89 ? 13.540 -11.201 -18.425 1.00 78.25 89 LYS A CA 1
ATOM 714 C C . LYS A 1 89 ? 14.174 -10.805 -17.087 1.00 78.25 89 LYS A C 1
ATOM 716 O O . LYS A 1 89 ? 13.447 -10.607 -16.120 1.00 78.25 89 LYS A O 1
ATOM 721 N N . LYS A 1 90 ? 15.501 -10.630 -17.050 1.00 77.31 90 LYS A N 1
ATOM 722 C CA . LYS A 1 90 ? 16.231 -10.243 -15.833 1.00 77.31 90 LYS A CA 1
ATOM 723 C C . LYS A 1 90 ? 15.834 -8.835 -15.393 1.00 77.31 90 LYS A C 1
ATOM 725 O O . LYS A 1 90 ? 15.583 -8.615 -14.219 1.00 77.31 90 LYS A O 1
ATOM 730 N N . LYS A 1 91 ? 15.661 -7.912 -16.348 1.00 75.06 91 LYS A N 1
ATOM 731 C CA . LYS A 1 91 ? 15.152 -6.560 -16.071 1.00 75.06 91 LYS A CA 1
ATOM 732 C C . LYS A 1 91 ? 13.773 -6.583 -15.399 1.00 75.06 91 LYS A C 1
ATOM 734 O O . LYS A 1 91 ? 13.567 -5.870 -14.423 1.00 75.06 91 LYS A O 1
ATOM 739 N N . VAL A 1 92 ? 12.842 -7.408 -15.891 1.00 78.94 92 VAL A N 1
ATOM 740 C CA . VAL A 1 92 ? 11.506 -7.566 -15.283 1.00 78.94 92 VAL A CA 1
ATOM 741 C C . VAL A 1 92 ? 11.601 -8.118 -13.860 1.00 78.94 92 VAL A C 1
ATOM 743 O O . VAL A 1 92 ? 10.957 -7.575 -12.966 1.00 78.94 92 VAL A O 1
ATOM 746 N N . GLU A 1 93 ? 12.424 -9.145 -13.640 1.00 81.81 93 GLU A N 1
ATOM 747 C CA . GLU A 1 93 ? 12.647 -9.721 -12.307 1.00 81.81 93 GLU A CA 1
ATOM 748 C C . GLU A 1 93 ? 13.166 -8.662 -11.317 1.00 81.81 93 GLU A C 1
ATOM 750 O O . GLU A 1 93 ? 12.628 -8.552 -10.217 1.00 81.81 93 GLU A O 1
ATOM 755 N N . THR A 1 94 ? 14.097 -7.791 -11.724 1.00 83.38 94 THR A N 1
ATOM 756 C CA . THR A 1 94 ? 14.621 -6.747 -10.830 1.00 83.38 94 THR A CA 1
ATOM 757 C C . THR A 1 94 ? 13.572 -5.705 -10.428 1.00 83.38 94 THR A C 1
ATOM 759 O O . THR A 1 94 ? 13.542 -5.284 -9.271 1.00 83.38 94 THR A O 1
ATOM 762 N N . TYR A 1 95 ? 12.683 -5.292 -11.341 1.00 85.81 95 TYR A N 1
ATOM 763 C CA . TYR A 1 95 ? 11.572 -4.402 -10.973 1.00 85.81 95 TYR A CA 1
ATOM 764 C C . TYR A 1 95 ? 10.585 -5.095 -10.037 1.00 85.81 95 TYR A C 1
ATOM 766 O O . TYR A 1 95 ? 10.116 -4.471 -9.090 1.00 85.81 95 TYR A O 1
ATOM 774 N N . GLU A 1 96 ? 10.273 -6.371 -10.288 1.00 88.00 96 GLU A N 1
ATOM 775 C CA . GLU A 1 96 ? 9.375 -7.151 -9.436 1.00 88.00 9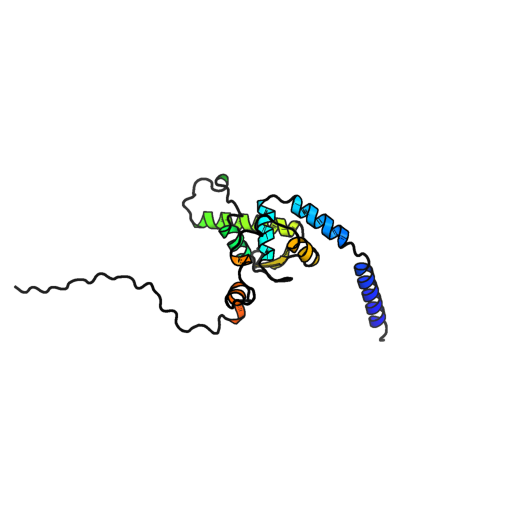6 GLU A CA 1
ATOM 776 C C . GLU A 1 96 ? 9.907 -7.295 -8.005 1.00 88.00 96 GLU A C 1
ATOM 778 O O . GLU A 1 96 ? 9.133 -7.165 -7.057 1.00 88.00 96 GLU A O 1
ATOM 783 N N . GLU A 1 97 ? 11.209 -7.525 -7.845 1.00 89.19 97 GLU A N 1
ATOM 784 C CA . GLU A 1 97 ? 11.865 -7.559 -6.537 1.00 89.19 97 GLU A CA 1
ATOM 785 C C . GLU A 1 97 ? 11.820 -6.193 -5.848 1.00 89.19 97 GLU A C 1
ATOM 787 O O . GLU A 1 97 ? 11.467 -6.099 -4.671 1.00 89.19 97 GLU A O 1
ATOM 792 N N . ALA A 1 98 ? 12.121 -5.121 -6.585 1.00 89.69 98 ALA A N 1
ATOM 793 C CA . ALA A 1 98 ? 12.170 -3.777 -6.026 1.00 89.69 98 ALA A CA 1
ATOM 794 C C . ALA A 1 98 ? 10.785 -3.292 -5.553 1.00 89.69 98 ALA A C 1
ATOM 796 O O . ALA A 1 98 ? 10.665 -2.770 -4.442 1.00 89.69 98 ALA A O 1
ATOM 797 N N . VAL A 1 99 ? 9.714 -3.516 -6.327 1.00 92.50 99 VAL A N 1
ATOM 798 C CA . VAL A 1 99 ? 8.344 -3.162 -5.896 1.00 92.50 99 VAL A CA 1
ATOM 799 C C . VAL A 1 99 ? 7.867 -4.022 -4.719 1.00 92.50 99 VAL A C 1
ATOM 801 O O . VAL A 1 99 ? 7.174 -3.519 -3.831 1.00 92.50 99 VAL A O 1
ATOM 804 N N . ASP A 1 100 ? 8.258 -5.298 -4.661 1.00 92.94 100 ASP A N 1
ATOM 805 C CA . ASP A 1 100 ? 7.930 -6.167 -3.529 1.00 92.94 100 ASP A CA 1
ATOM 806 C C . ASP A 1 100 ? 8.643 -5.720 -2.245 1.00 92.94 100 ASP A C 1
ATOM 808 O O . ASP A 1 100 ? 8.038 -5.764 -1.170 1.00 92.94 100 ASP A O 1
ATOM 812 N N . GLU A 1 101 ? 9.892 -5.255 -2.331 1.00 92.06 101 GLU A N 1
ATOM 813 C CA . GLU A 1 101 ? 10.651 -4.711 -1.196 1.00 92.06 101 GLU A CA 1
ATOM 814 C C . GLU A 1 101 ? 9.981 -3.449 -0.624 1.00 92.06 101 GLU A C 1
ATOM 816 O O . GLU A 1 101 ? 9.807 -3.319 0.595 1.00 92.06 101 GLU A O 1
ATOM 821 N N . HIS A 1 102 ? 9.506 -2.556 -1.497 1.00 92.31 102 HIS A N 1
ATOM 822 C CA . HIS A 1 102 ? 8.779 -1.350 -1.092 1.00 92.31 102 HIS A CA 1
ATOM 823 C C . HIS A 1 102 ? 7.469 -1.704 -0.384 1.00 92.31 102 HIS A C 1
ATOM 825 O O . HIS A 1 102 ? 7.204 -1.231 0.725 1.00 92.31 102 HIS A O 1
ATOM 831 N N . LEU A 1 103 ? 6.669 -2.595 -0.978 1.00 95.00 103 LEU A N 1
ATOM 832 C CA . LEU A 1 103 ? 5.415 -3.035 -0.373 1.00 95.00 103 LEU A CA 1
ATOM 833 C C . LEU A 1 103 ? 5.648 -3.765 0.955 1.00 95.00 103 LEU A C 1
ATOM 835 O O . LEU A 1 103 ? 4.925 -3.525 1.921 1.00 95.00 103 LEU A O 1
ATOM 839 N N . SER A 1 104 ? 6.678 -4.608 1.034 1.00 94.50 104 SER A N 1
ATOM 840 C CA . SER A 1 104 ? 7.059 -5.304 2.268 1.00 94.50 104 SER A CA 1
ATOM 841 C C . SER A 1 104 ? 7.451 -4.324 3.369 1.00 94.50 104 SER A C 1
ATOM 843 O O . SER A 1 104 ? 7.061 -4.512 4.518 1.00 94.50 104 SER A O 1
ATOM 845 N N . THR A 1 105 ? 8.146 -3.236 3.032 1.00 92.81 105 THR A N 1
ATOM 846 C CA . THR A 1 105 ? 8.480 -2.177 3.995 1.00 92.81 105 THR A CA 1
ATOM 847 C C . THR A 1 105 ? 7.230 -1.500 4.557 1.00 92.81 105 THR A C 1
ATOM 849 O O . THR A 1 105 ? 7.154 -1.266 5.764 1.00 92.81 105 THR A O 1
ATOM 852 N N . LEU A 1 106 ? 6.227 -1.228 3.715 1.00 93.00 106 LEU A N 1
ATOM 853 C CA . LEU A 1 106 ? 4.951 -0.649 4.153 1.00 93.00 106 LEU A CA 1
ATOM 854 C C . LEU A 1 106 ? 4.143 -1.616 5.034 1.00 93.00 106 LEU A C 1
ATOM 856 O O . LEU A 1 106 ? 3.515 -1.184 6.000 1.00 93.00 106 LEU A O 1
ATOM 860 N N . ILE A 1 107 ? 4.192 -2.917 4.732 1.00 93.81 107 ILE A N 1
ATOM 861 C CA . ILE A 1 107 ? 3.553 -3.974 5.532 1.00 93.81 107 ILE A CA 1
ATOM 862 C C . ILE A 1 107 ? 4.240 -4.128 6.892 1.00 93.81 107 ILE A C 1
ATOM 864 O O . ILE A 1 107 ? 3.572 -4.163 7.918 1.00 93.81 107 ILE A O 1
ATOM 868 N N . ASN A 1 108 ? 5.574 -4.165 6.926 1.00 92.25 108 ASN A N 1
ATOM 869 C CA . ASN A 1 108 ? 6.347 -4.322 8.164 1.00 92.25 108 ASN A CA 1
ATOM 870 C C . ASN A 1 108 ? 6.171 -3.148 9.142 1.00 92.25 108 ASN A C 1
ATOM 872 O O . ASN A 1 108 ? 6.510 -3.272 10.316 1.00 92.25 108 ASN A O 1
ATOM 876 N N . ARG A 1 109 ? 5.664 -2.008 8.659 1.00 88.19 109 ARG A N 1
ATOM 877 C CA . ARG A 1 109 ? 5.335 -0.816 9.456 1.00 88.19 109 ARG A CA 1
ATOM 878 C C . ARG A 1 109 ? 3.840 -0.701 9.774 1.00 88.19 109 ARG A C 1
ATOM 880 O O . ARG A 1 109 ? 3.414 0.346 10.241 1.00 88.19 109 ARG A O 1
ATOM 887 N N . ASP A 1 110 ? 3.062 -1.739 9.472 1.00 88.62 110 ASP A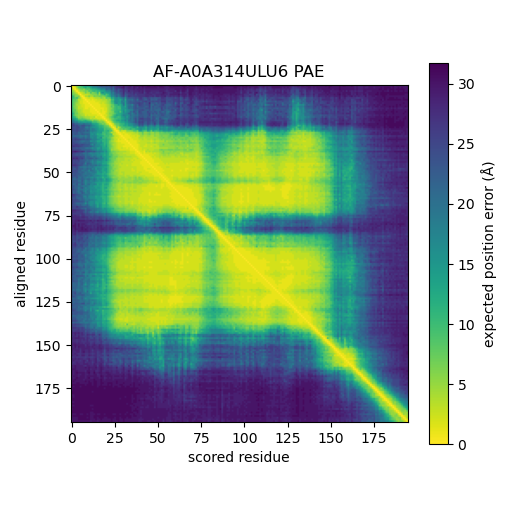 N 1
ATOM 888 C CA . ASP A 1 110 ? 1.610 -1.827 9.677 1.00 88.62 110 ASP A CA 1
ATOM 889 C C . ASP A 1 110 ? 0.784 -0.720 8.988 1.00 88.62 110 ASP A C 1
ATOM 891 O O . ASP A 1 110 ? -0.371 -0.460 9.324 1.00 88.62 110 ASP A O 1
ATOM 895 N N . ILE A 1 111 ? 1.361 -0.080 7.963 1.00 90.44 111 ILE A N 1
ATOM 896 C CA . ILE A 1 111 ? 0.662 0.917 7.141 1.00 90.44 111 ILE A CA 1
ATOM 897 C C . ILE A 1 111 ? -0.243 0.239 6.119 1.00 90.44 111 ILE A C 1
ATOM 899 O O . ILE A 1 111 ? -1.334 0.724 5.816 1.00 90.44 111 ILE A O 1
ATOM 903 N N . VAL A 1 112 ? 0.217 -0.885 5.575 1.00 93.06 112 VAL A N 1
ATOM 904 C CA . VAL A 1 112 ? -0.496 -1.656 4.560 1.00 93.06 112 VAL A CA 1
ATOM 905 C C . VAL A 1 112 ? -0.785 -3.042 5.103 1.00 93.06 112 VAL A C 1
ATOM 907 O O . VAL A 1 112 ? 0.122 -3.767 5.503 1.00 93.06 112 VAL A O 1
ATOM 910 N N . HIS A 1 113 ? -2.048 -3.441 5.046 1.00 94.38 113 HIS A N 1
ATOM 911 C CA . HIS A 1 113 ? -2.481 -4.768 5.439 1.00 94.38 113 HIS A CA 1
ATOM 912 C C . HIS A 1 113 ? -2.568 -5.692 4.221 1.00 94.38 113 HIS A C 1
ATOM 914 O O . HIS A 1 113 ? -3.026 -5.305 3.139 1.00 94.38 113 HIS A O 1
ATOM 920 N N . VAL A 1 114 ? -2.134 -6.942 4.383 1.00 96.44 114 VAL A N 1
ATOM 921 C CA . VAL A 1 114 ? -2.254 -7.960 3.332 1.00 96.44 114 VAL A CA 1
ATOM 922 C C . VAL A 1 114 ? -3.637 -8.592 3.409 1.00 96.44 114 VAL A C 1
ATOM 924 O O . VAL A 1 114 ? -4.003 -9.172 4.423 1.00 96.44 114 VAL A O 1
ATOM 927 N N . VAL A 1 115 ? -4.388 -8.517 2.312 1.00 96.44 115 VAL A N 1
ATOM 928 C CA . VAL A 1 115 ? -5.732 -9.102 2.204 1.00 96.44 115 VAL A CA 1
ATOM 929 C C . VAL A 1 115 ? -5.656 -10.525 1.663 1.00 96.44 115 VAL A C 1
ATOM 931 O O . VAL A 1 115 ? -6.364 -11.413 2.124 1.00 96.44 115 VAL A O 1
ATOM 934 N N . GLU A 1 116 ? -4.806 -10.750 0.662 1.00 96.44 116 GLU A N 1
ATOM 935 C CA . GLU A 1 116 ? -4.661 -12.053 0.019 1.00 96.44 116 GLU A CA 1
ATOM 936 C C . GLU A 1 116 ? -3.230 -12.241 -0.497 1.00 96.44 116 GLU A C 1
ATOM 938 O O . GLU A 1 116 ? -2.615 -11.308 -1.026 1.00 96.44 116 GLU A O 1
ATOM 943 N N . ARG A 1 117 ? -2.713 -13.470 -0.395 1.00 97.56 117 ARG A N 1
ATOM 944 C CA . ARG A 1 117 ? -1.433 -13.889 -0.980 1.00 97.56 117 ARG A CA 1
ATOM 945 C C . ARG A 1 117 ? -1.660 -14.898 -2.100 1.00 97.56 117 ARG A C 1
ATOM 947 O O . ARG A 1 117 ? -2.610 -15.673 -2.080 1.00 97.56 117 ARG A O 1
ATOM 954 N N . LYS A 1 118 ? -0.769 -14.885 -3.087 1.00 94.56 118 LYS A N 1
ATOM 955 C CA . LYS A 1 118 ? -0.686 -15.913 -4.130 1.00 94.56 118 LYS A CA 1
ATOM 956 C C . LYS A 1 118 ? -0.104 -17.207 -3.541 1.00 94.56 118 LYS A C 1
ATOM 958 O O . LYS A 1 118 ? 0.514 -17.188 -2.480 1.00 94.56 118 LYS A O 1
ATOM 963 N N . LEU A 1 119 ? -0.210 -18.315 -4.281 1.00 96.06 119 LEU A N 1
ATOM 964 C CA . LEU A 1 119 ? 0.389 -19.606 -3.896 1.00 96.06 119 LEU A CA 1
ATOM 965 C C . LEU A 1 119 ? 1.915 -19.536 -3.711 1.00 96.06 119 LEU A C 1
ATOM 967 O O . LEU A 1 119 ? 2.472 -20.290 -2.926 1.00 96.06 119 LEU A O 1
ATOM 971 N N . ASN A 1 120 ? 2.584 -18.607 -4.397 1.00 91.75 120 ASN A N 1
ATOM 972 C CA . ASN A 1 120 ? 4.019 -18.359 -4.247 1.00 91.75 120 ASN A CA 1
ATOM 973 C C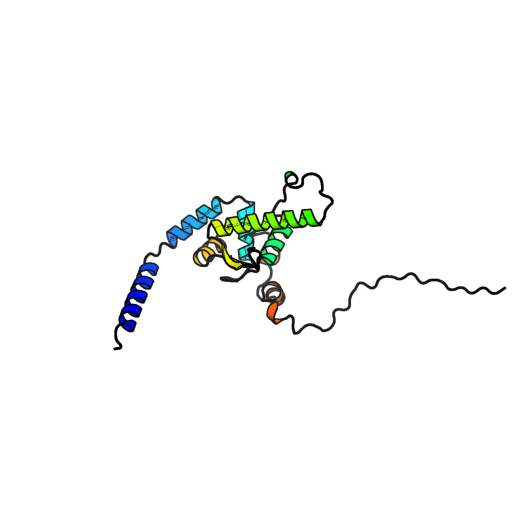 . ASN A 1 120 ? 4.367 -17.427 -3.066 1.00 91.75 120 ASN A C 1
ATOM 975 O O . ASN A 1 120 ? 5.491 -16.950 -2.982 1.00 91.75 120 ASN A O 1
ATOM 979 N N . GLY A 1 121 ? 3.408 -17.100 -2.192 1.00 93.56 121 GLY A N 1
ATOM 980 C CA . GLY A 1 121 ? 3.609 -16.254 -1.011 1.00 93.56 121 GLY A CA 1
ATOM 981 C C . GLY A 1 121 ? 3.616 -14.743 -1.273 1.00 93.56 121 GLY A C 1
ATOM 982 O O . GLY A 1 121 ? 3.458 -13.964 -0.326 1.00 93.56 121 GLY A O 1
ATOM 983 N N . ARG A 1 122 ? 3.725 -14.306 -2.536 1.00 94.12 122 ARG A N 1
ATOM 984 C CA . ARG A 1 122 ? 3.697 -12.881 -2.908 1.00 94.12 122 ARG A CA 1
ATOM 985 C C . ARG A 1 122 ? 2.322 -12.270 -2.656 1.00 94.12 122 ARG A C 1
ATOM 987 O O . ARG A 1 122 ? 1.294 -12.951 -2.732 1.00 94.12 122 ARG A O 1
ATOM 994 N N . VAL A 1 123 ? 2.292 -10.970 -2.383 1.00 96.69 123 VAL A N 1
ATOM 995 C CA . VAL A 1 123 ? 1.041 -10.248 -2.125 1.00 96.69 123 VAL A CA 1
ATOM 996 C C . VAL A 1 123 ? 0.201 -10.213 -3.405 1.00 96.69 123 VAL A C 1
ATOM 998 O O . VAL A 1 123 ? 0.672 -9.834 -4.477 1.00 96.69 123 VAL A O 1
ATOM 1001 N N . LYS A 1 124 ? -1.056 -10.652 -3.310 1.00 94.94 124 LYS A N 1
ATOM 1002 C CA . LYS A 1 124 ? -2.034 -10.556 -4.402 1.00 94.94 124 LYS A CA 1
ATOM 1003 C C . LYS A 1 124 ? -2.860 -9.287 -4.255 1.00 94.94 124 LYS A C 1
ATOM 1005 O O . LYS A 1 124 ? -3.000 -8.531 -5.217 1.00 94.94 124 LYS A O 1
ATOM 1010 N N . THR A 1 125 ? -3.355 -9.066 -3.042 1.00 94.56 125 THR A N 1
ATOM 1011 C CA . THR A 1 125 ? -4.262 -7.974 -2.702 1.00 94.56 125 THR A CA 1
ATOM 1012 C C . THR A 1 125 ? -3.856 -7.396 -1.352 1.00 94.56 125 THR A C 1
ATOM 1014 O O . THR A 1 125 ? -3.585 -8.148 -0.414 1.00 94.56 125 THR A O 1
ATOM 1017 N N . CYS A 1 126 ? -3.826 -6.074 -1.247 1.00 95.56 126 CYS A N 1
ATOM 1018 C CA . CYS A 1 126 ? -3.548 -5.334 -0.022 1.00 95.56 126 CYS A CA 1
ATOM 1019 C C . CYS A 1 126 ? -4.563 -4.202 0.168 1.00 95.56 126 CYS A C 1
ATOM 1021 O O . CYS A 1 126 ? -5.313 -3.871 -0.746 1.00 95.56 126 CYS A O 1
ATOM 1023 N N . CYS A 1 127 ? -4.612 -3.621 1.357 1.00 94.06 127 CYS A N 1
ATOM 1024 C CA . CYS A 1 127 ? -5.385 -2.418 1.642 1.00 94.06 127 CYS A CA 1
ATOM 1025 C C . CYS A 1 127 ? -4.596 -1.528 2.598 1.00 94.06 127 CYS A C 1
ATOM 1027 O O . CYS A 1 127 ? -3.720 -2.004 3.322 1.00 94.06 127 CYS A O 1
ATOM 1029 N N . LEU A 1 128 ? -4.886 -0.231 2.592 1.00 92.12 128 LEU A N 1
ATOM 1030 C CA . LEU A 1 128 ? -4.335 0.663 3.602 1.00 92.12 128 LEU A CA 1
ATOM 1031 C C . LEU A 1 128 ? -4.954 0.327 4.963 1.00 92.12 128 LEU A C 1
ATOM 1033 O O . LEU A 1 128 ? -6.116 -0.071 5.016 1.00 92.12 128 LEU A O 1
ATOM 1037 N N . ASN A 1 129 ? -4.193 0.473 6.045 1.00 89.31 129 ASN A N 1
ATOM 1038 C CA . ASN A 1 129 ? -4.729 0.303 7.389 1.00 89.31 129 ASN A CA 1
ATOM 1039 C C . ASN A 1 129 ? -5.819 1.361 7.647 1.00 89.31 129 ASN A C 1
ATOM 1041 O O . ASN A 1 129 ? -5.577 2.559 7.473 1.00 89.31 129 ASN A O 1
ATOM 1045 N N . ASN A 1 130 ? -7.017 0.911 8.032 1.00 82.62 130 ASN A N 1
ATOM 1046 C CA . ASN A 1 130 ? -8.202 1.756 8.193 1.00 82.62 130 ASN A CA 1
ATOM 1047 C C . ASN A 1 130 ? -7.984 2.865 9.230 1.00 82.62 130 ASN A C 1
ATOM 1049 O O . ASN A 1 130 ? -8.422 3.996 9.010 1.00 82.62 130 ASN A O 1
ATOM 1053 N N . ASP A 1 131 ? -7.258 2.563 10.309 1.00 81.44 131 ASP A N 1
ATOM 1054 C CA . ASP A 1 131 ? -6.990 3.508 11.398 1.00 81.44 131 ASP A CA 1
ATOM 1055 C C . ASP A 1 131 ? -6.026 4.618 10.950 1.00 81.44 131 ASP A C 1
ATOM 1057 O O . ASP A 1 131 ? -6.053 5.741 11.452 1.00 81.44 131 ASP A O 1
ATOM 1061 N N . LEU A 1 132 ? -5.191 4.326 9.948 1.00 84.88 132 LEU A N 1
ATOM 1062 C CA . LEU A 1 132 ? -4.173 5.239 9.424 1.00 84.88 132 LEU A CA 1
ATOM 1063 C C . LEU A 1 132 ? -4.620 5.971 8.163 1.00 84.88 132 LEU A C 1
ATOM 1065 O O . LEU A 1 132 ? -3.994 6.947 7.742 1.00 84.88 132 LEU A O 1
ATOM 1069 N N . GLN A 1 133 ? -5.698 5.509 7.538 1.00 86.56 133 GLN A N 1
ATOM 1070 C CA . GLN A 1 133 ? -6.115 5.979 6.228 1.00 86.56 133 GLN A CA 1
ATOM 1071 C C . GLN A 1 133 ? -6.511 7.454 6.230 1.00 86.56 133 GLN A C 1
ATOM 1073 O O . GLN A 1 133 ? -6.197 8.167 5.278 1.00 86.56 133 GLN A O 1
ATOM 1078 N N . GLU A 1 134 ? -7.161 7.933 7.290 1.00 85.25 134 GLU A N 1
ATOM 1079 C CA . GLU A 1 134 ? -7.524 9.346 7.421 1.00 85.25 134 GLU A CA 1
ATOM 1080 C C . GLU A 1 134 ? -6.283 10.233 7.577 1.00 85.25 134 GLU A C 1
ATOM 1082 O O . GLU A 1 134 ? -6.132 11.233 6.872 1.00 85.25 134 GLU A O 1
ATOM 1087 N N . VAL A 1 135 ? -5.334 9.799 8.409 1.00 86.94 135 VAL A N 1
ATOM 1088 C CA . VAL A 1 135 ? -4.058 10.487 8.628 1.00 86.94 135 VAL A CA 1
ATOM 1089 C C . VAL A 1 135 ? -3.271 10.587 7.330 1.00 86.94 135 VAL A C 1
ATOM 1091 O O . VAL A 1 135 ? -2.887 11.683 6.929 1.00 86.94 135 VAL A O 1
ATOM 1094 N N . ILE A 1 136 ? -3.086 9.461 6.640 1.00 88.38 136 ILE A N 1
ATOM 1095 C CA . ILE A 1 136 ? -2.320 9.374 5.394 1.00 88.38 136 ILE A CA 1
ATOM 1096 C C . ILE A 1 136 ? -2.947 10.244 4.309 1.00 88.38 136 ILE A C 1
ATOM 1098 O O . ILE A 1 136 ? -2.228 10.957 3.616 1.00 88.38 136 ILE A O 1
ATOM 1102 N N . ARG A 1 137 ? -4.279 10.233 4.178 1.00 85.25 137 ARG A N 1
ATOM 1103 C CA . ARG A 1 137 ? -4.990 11.058 3.191 1.00 85.25 137 ARG A CA 1
ATOM 1104 C C . ARG A 1 137 ? -4.924 12.550 3.505 1.00 85.25 137 ARG A C 1
ATOM 1106 O O . ARG A 1 137 ? -4.847 13.338 2.571 1.00 85.25 137 ARG A O 1
ATOM 1113 N N . SER A 1 138 ? -4.919 12.926 4.784 1.00 84.25 138 SER A N 1
ATOM 1114 C CA . SER A 1 138 ? -4.778 14.325 5.216 1.00 84.25 138 SER A CA 1
ATOM 1115 C C . SER A 1 138 ? -3.345 14.864 5.109 1.00 84.25 138 SER A C 1
ATOM 1117 O O . SER A 1 138 ? -3.140 16.075 5.056 1.00 84.25 138 SER A O 1
ATOM 1119 N N . GLN A 1 139 ? -2.346 13.979 5.087 1.00 83.69 139 GLN A N 1
ATOM 1120 C CA . GLN A 1 139 ? -0.940 14.356 5.037 1.00 83.69 139 GLN A CA 1
ATOM 1121 C C . GLN A 1 139 ? -0.568 14.821 3.631 1.00 83.69 139 GLN A C 1
ATOM 1123 O O . GLN A 1 139 ? -0.670 14.042 2.690 1.00 83.69 139 GLN A O 1
ATOM 1128 N N . ALA A 1 140 ? -0.063 16.044 3.483 1.00 80.25 140 ALA A N 1
ATOM 1129 C CA . ALA A 1 140 ? 0.461 16.505 2.200 1.00 80.25 140 ALA A CA 1
ATOM 1130 C C . ALA A 1 140 ? 1.723 15.712 1.818 1.00 80.25 140 ALA A C 1
ATOM 1132 O O . ALA A 1 140 ? 2.688 15.651 2.584 1.00 80.25 140 ALA A O 1
ATOM 1133 N N . MET A 1 141 ? 1.710 15.106 0.634 1.00 80.81 141 MET A N 1
ATOM 1134 C CA . MET A 1 141 ? 2.838 14.390 0.038 1.00 80.81 141 MET A CA 1
ATOM 1135 C C . MET A 1 141 ? 3.258 15.079 -1.261 1.00 80.81 141 MET A C 1
ATOM 1137 O O . MET A 1 141 ? 2.465 15.756 -1.913 1.00 80.81 141 MET A O 1
ATOM 1141 N N . LYS A 1 142 ? 4.530 14.928 -1.641 1.00 70.38 142 LYS A N 1
ATOM 1142 C CA . LYS A 1 142 ? 5.132 15.662 -2.764 1.00 70.38 142 LYS A CA 1
ATOM 1143 C C . LYS A 1 142 ? 4.378 15.450 -4.083 1.00 70.38 142 LYS A C 1
ATOM 1145 O O . LYS A 1 142 ? 4.202 16.403 -4.837 1.00 70.38 142 LYS A O 1
ATOM 1150 N N . LEU A 1 143 ? 3.907 14.229 -4.335 1.00 70.75 143 LEU A N 1
ATOM 1151 C CA . LEU A 1 143 ? 3.203 13.868 -5.568 1.00 70.75 143 LEU A CA 1
ATOM 1152 C C . LEU A 1 143 ? 1.717 14.254 -5.604 1.00 70.75 143 LEU A C 1
ATOM 1154 O O . LEU A 1 143 ? 1.129 14.185 -6.679 1.00 70.75 143 LEU A O 1
ATOM 1158 N N . ASP A 1 144 ? 1.133 14.737 -4.499 1.00 65.50 144 ASP A N 1
ATOM 1159 C CA . ASP A 1 144 ? -0.297 15.104 -4.437 1.00 65.50 144 ASP A CA 1
ATOM 1160 C C . ASP A 1 144 ? -0.681 16.248 -5.403 1.00 65.50 144 ASP A C 1
ATOM 1162 O O . ASP A 1 144 ? -1.859 16.490 -5.640 1.00 65.50 144 ASP A O 1
ATOM 1166 N N . HIS A 1 145 ? 0.294 16.990 -5.942 1.00 56.28 145 HIS A N 1
ATOM 1167 C CA . HIS A 1 145 ? 0.060 18.164 -6.796 1.00 56.28 145 HIS A CA 1
ATOM 1168 C C . HIS A 1 145 ? 0.356 17.915 -8.286 1.00 56.28 145 HIS A C 1
ATOM 1170 O O . HIS A 1 145 ? 0.322 18.860 -9.073 1.00 56.28 145 HIS A O 1
ATOM 1176 N N . GLY A 1 146 ? 0.717 16.686 -8.675 1.00 59.81 146 GLY A N 1
ATOM 1177 C CA . GLY A 1 146 ? 1.330 16.421 -9.983 1.00 59.81 146 GLY A CA 1
ATOM 1178 C C . GLY A 1 146 ? 0.623 15.408 -10.878 1.00 59.81 146 GLY A C 1
ATOM 1179 O O . GLY A 1 146 ? 0.960 15.328 -12.060 1.00 59.81 146 GLY A O 1
ATOM 1180 N N . ARG A 1 147 ? -0.331 14.615 -10.372 1.00 65.00 147 ARG A N 1
ATOM 1181 C CA . ARG A 1 147 ? -0.919 13.531 -11.171 1.00 65.00 147 ARG A CA 1
ATOM 1182 C C . ARG A 1 147 ? -2.148 14.042 -11.906 1.00 65.00 147 ARG A C 1
ATOM 1184 O O . ARG A 1 147 ? -3.107 14.507 -11.305 1.00 65.00 147 ARG A O 1
ATOM 1191 N N . LEU A 1 148 ? -2.160 13.867 -13.227 1.0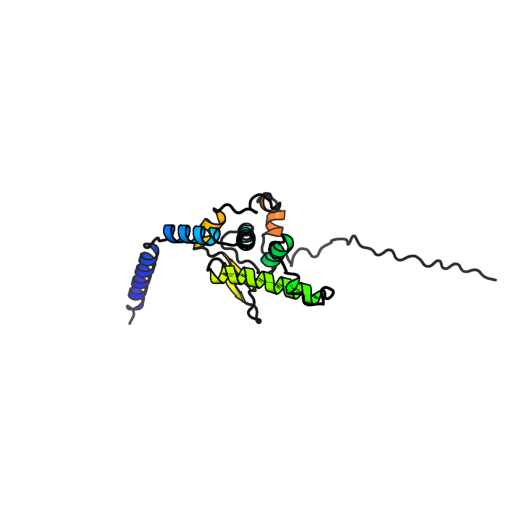0 55.16 148 LEU A N 1
ATOM 1192 C CA . LEU A 1 148 ? -3.340 14.129 -14.062 1.00 55.16 148 LEU A CA 1
ATOM 1193 C C . LEU A 1 148 ? -4.588 13.384 -13.556 1.00 55.16 148 LEU A C 1
ATOM 1195 O O . LEU A 1 148 ? -5.692 13.908 -13.666 1.00 55.16 148 LEU A O 1
ATOM 1199 N N . ALA A 1 149 ? -4.402 12.199 -12.959 1.00 56.09 149 ALA A N 1
ATOM 1200 C CA . ALA A 1 149 ? -5.464 11.407 -12.340 1.00 56.09 149 ALA A CA 1
ATOM 1201 C C . ALA A 1 149 ? -6.154 12.118 -11.156 1.00 56.09 149 ALA A C 1
ATOM 1203 O O . ALA A 1 149 ? -7.353 11.934 -10.968 1.00 56.09 149 ALA A O 1
ATOM 1204 N N . ASP A 1 150 ? -5.441 12.970 -10.410 1.00 54.44 150 ASP A N 1
ATOM 1205 C CA . ASP A 1 150 ? -5.985 13.695 -9.248 1.00 54.44 150 ASP A CA 1
ATOM 1206 C C . ASP A 1 150 ? -6.924 14.844 -9.659 1.00 54.44 150 ASP A C 1
ATOM 1208 O O . ASP A 1 150 ? -7.701 15.353 -8.851 1.00 54.44 150 ASP A O 1
ATOM 1212 N N . HIS A 1 151 ? -6.886 15.236 -10.936 1.00 52.75 151 HIS A N 1
ATOM 1213 C CA . HIS A 1 151 ? -7.735 16.273 -11.522 1.00 52.75 151 HIS A CA 1
ATOM 1214 C C . HIS A 1 151 ? -8.894 15.717 -12.361 1.00 52.75 151 HIS A C 1
ATOM 1216 O O . HIS A 1 151 ? -9.623 16.492 -12.987 1.00 52.75 151 HIS A O 1
ATOM 1222 N N . VAL A 1 152 ? -9.097 14.396 -12.386 1.00 55.75 152 VAL A N 1
ATOM 1223 C CA . VAL A 1 152 ? -10.239 13.803 -13.089 1.00 55.75 152 VAL A CA 1
ATOM 1224 C C . VAL A 1 152 ? -11.488 14.011 -12.237 1.00 55.75 152 VAL A C 1
ATOM 1226 O O . VAL A 1 152 ? -11.593 13.522 -11.115 1.00 55.75 152 VAL A O 1
ATOM 1229 N N . ASN A 1 153 ? -12.438 14.780 -12.772 1.00 59.72 153 ASN A N 1
ATOM 1230 C CA . ASN A 1 153 ? -13.743 15.009 -12.158 1.00 59.72 153 ASN A CA 1
ATOM 1231 C C . ASN A 1 153 ? -14.383 13.661 -11.781 1.00 59.72 153 ASN A C 1
ATOM 1233 O O . ASN A 1 153 ? -14.571 12.811 -12.643 1.00 59.72 153 ASN A O 1
ATOM 1237 N N . CYS A 1 154 ? -14.756 13.474 -10.513 1.00 61.84 154 CYS A N 1
ATOM 1238 C CA . CYS A 1 154 ? -15.382 12.234 -10.040 1.00 61.84 154 CYS A CA 1
ATOM 1239 C C . CYS A 1 154 ? -16.767 11.967 -10.655 1.00 61.84 154 CYS A C 1
ATOM 1241 O O . CYS A 1 154 ? -17.284 10.863 -10.534 1.00 61.84 154 CYS A O 1
ATOM 1243 N N . ASN A 1 155 ? -17.359 12.964 -11.320 1.00 61.88 155 ASN A N 1
ATOM 1244 C CA . ASN A 1 155 ? -18.576 12.803 -12.114 1.00 61.88 155 ASN A CA 1
ATOM 1245 C C . ASN A 1 155 ? -18.293 12.389 -13.570 1.00 61.88 155 ASN A C 1
ATOM 1247 O O . ASN A 1 155 ? -19.231 12.250 -14.355 1.00 61.88 155 ASN A O 1
ATOM 1251 N N . AS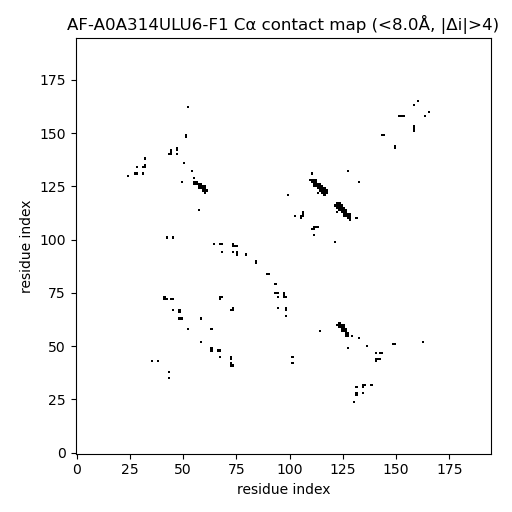P A 1 156 ? -17.026 12.266 -13.970 1.00 70.50 156 ASP A N 1
ATOM 1252 C CA . ASP A 1 156 ? -16.664 11.839 -15.315 1.00 70.50 156 ASP A CA 1
ATOM 1253 C C . ASP A 1 156 ? -16.872 10.318 -15.461 1.00 70.50 156 ASP A C 1
ATOM 1255 O O . ASP A 1 156 ? -16.359 9.555 -14.640 1.00 70.50 156 ASP A O 1
ATOM 1259 N N . PRO A 1 157 ? -17.566 9.839 -16.510 1.00 61.12 157 PRO A N 1
ATOM 1260 C CA . PRO A 1 157 ? -17.758 8.407 -16.757 1.00 61.12 157 PRO A CA 1
ATOM 1261 C C . PRO A 1 157 ? -16.454 7.596 -16.842 1.00 61.12 157 PRO A C 1
ATOM 1263 O O . PRO A 1 157 ? -16.450 6.390 -16.597 1.00 61.12 157 PRO A O 1
ATOM 1266 N N . SER A 1 158 ? -15.334 8.235 -17.195 1.00 60.12 158 SER A N 1
ATOM 1267 C CA . SER A 1 158 ? -14.017 7.593 -17.216 1.00 60.12 158 SER A CA 1
ATOM 1268 C C . SER A 1 158 ? -13.474 7.284 -15.816 1.00 60.12 158 SER A C 1
ATOM 1270 O O . SER A 1 158 ? -12.683 6.350 -15.673 1.00 60.12 158 SER A O 1
ATOM 1272 N N . PHE A 1 159 ? -13.934 7.985 -14.773 1.00 61.69 159 PHE A N 1
ATOM 1273 C CA . PHE A 1 159 ? -13.550 7.725 -13.387 1.00 61.69 159 PHE A CA 1
ATOM 1274 C C . PHE A 1 159 ? -13.977 6.315 -12.954 1.00 61.69 159 PHE A C 1
ATOM 1276 O O . PHE A 1 159 ? -13.152 5.534 -12.481 1.00 61.69 159 PHE A O 1
ATOM 1283 N N . ASP A 1 160 ? -15.225 5.922 -13.219 1.00 64.38 160 ASP A N 1
ATOM 1284 C CA . ASP A 1 160 ? -15.718 4.574 -12.907 1.00 64.38 160 ASP A CA 1
ATOM 1285 C C . ASP A 1 160 ? -15.017 3.487 -13.730 1.00 64.38 160 ASP A C 1
ATOM 1287 O O . ASP A 1 160 ? -14.818 2.371 -13.251 1.00 64.38 160 ASP A O 1
ATOM 1291 N N . LEU A 1 161 ? -14.590 3.803 -14.955 1.00 61.56 161 LEU A N 1
ATOM 1292 C CA . LEU A 1 161 ? -13.844 2.867 -15.797 1.00 61.56 161 LEU A CA 1
ATOM 1293 C C . LEU A 1 161 ? -12.427 2.601 -15.257 1.00 61.56 161 LEU A C 1
ATOM 1295 O O . LEU A 1 161 ? -11.922 1.482 -15.358 1.00 61.56 161 LEU A O 1
ATOM 1299 N N . ILE A 1 162 ? -11.783 3.618 -14.678 1.00 59.41 162 ILE A N 1
ATOM 1300 C CA . ILE A 1 162 ? -10.420 3.529 -14.133 1.00 59.41 162 ILE A CA 1
ATOM 1301 C C . ILE A 1 162 ? -10.434 2.982 -12.695 1.00 59.41 162 ILE A C 1
ATOM 1303 O O . ILE A 1 162 ? -9.571 2.179 -12.316 1.00 59.41 162 ILE A O 1
ATOM 1307 N N . HIS A 1 163 ? -11.407 3.394 -11.882 1.00 63.59 163 HIS A N 1
ATOM 1308 C CA . HIS A 1 163 ? -11.464 3.102 -10.447 1.00 63.59 163 HIS A CA 1
ATOM 1309 C C . HIS A 1 163 ? -12.439 1.971 -10.079 1.00 63.59 163 HIS A C 1
ATOM 1311 O O . HIS A 1 163 ? -12.289 1.382 -9.007 1.00 63.59 163 HIS A O 1
ATOM 1317 N N . GLY A 1 164 ? -13.379 1.614 -10.957 1.00 50.56 164 GLY A N 1
ATOM 1318 C CA . GLY A 1 164 ? -14.340 0.532 -10.751 1.00 50.56 164 GLY A CA 1
ATOM 1319 C C . GLY A 1 164 ? -13.725 -0.869 -10.810 1.00 50.56 164 GLY A C 1
ATOM 1320 O O . GLY A 1 164 ? -12.693 -1.118 -11.439 1.00 50.56 164 GLY A O 1
ATOM 1321 N N . ASP A 1 165 ? -14.370 -1.812 -10.122 1.00 49.44 165 ASP A N 1
ATOM 1322 C CA . ASP A 1 165 ? -13.990 -3.223 -10.116 1.00 49.44 165 ASP A CA 1
ATOM 1323 C C . ASP A 1 165 ? -14.237 -3.836 -11.508 1.00 49.44 165 ASP A C 1
ATOM 1325 O O . ASP A 1 165 ? -15.361 -4.149 -11.905 1.00 49.44 165 ASP A O 1
ATOM 1329 N N . MET A 1 166 ? -13.152 -3.987 -12.271 1.00 52.56 166 MET A N 1
ATOM 1330 C CA . MET A 1 166 ? -13.133 -4.495 -13.648 1.00 52.56 166 MET A CA 1
ATOM 1331 C C . MET A 1 166 ? -13.736 -5.909 -13.791 1.00 52.56 166 MET A C 1
ATOM 1333 O O . MET A 1 166 ? -13.960 -6.376 -14.906 1.00 52.56 166 MET A O 1
ATOM 1337 N N . THR A 1 167 ? -14.039 -6.603 -12.690 1.00 52.72 167 THR A N 1
ATOM 1338 C CA . THR A 1 167 ? -14.663 -7.932 -12.720 1.00 52.72 167 THR A CA 1
ATOM 1339 C C . THR A 1 167 ? -16.113 -7.928 -13.223 1.00 52.72 167 THR A C 1
ATOM 1341 O O . THR A 1 167 ? -16.553 -8.943 -13.761 1.00 52.72 167 THR A O 1
ATOM 1344 N N . ALA A 1 168 ? -16.838 -6.804 -13.148 1.00 44.38 168 ALA A N 1
ATOM 1345 C CA . ALA A 1 168 ? -18.243 -6.743 -13.571 1.00 44.38 168 ALA A CA 1
ATOM 1346 C C . ALA A 1 168 ? -18.457 -6.402 -15.063 1.00 44.38 168 ALA A C 1
ATOM 1348 O O . ALA A 1 168 ? -19.494 -6.755 -15.622 1.00 44.38 168 ALA A O 1
ATOM 1349 N N . GLN A 1 169 ? -17.499 -5.750 -15.738 1.00 47.22 169 GLN A N 1
ATOM 1350 C CA . GLN A 1 169 ? -17.696 -5.257 -17.117 1.00 47.22 169 GLN A CA 1
ATOM 1351 C C . GLN A 1 169 ? -17.106 -6.149 -18.221 1.00 47.22 169 GLN A C 1
ATOM 1353 O O . GLN A 1 169 ? -17.434 -5.963 -19.394 1.00 47.22 169 GLN A O 1
ATOM 1358 N N . ILE A 1 170 ? -16.309 -7.169 -17.879 1.00 47.53 170 ILE A N 1
ATOM 1359 C CA . ILE A 1 170 ? -15.701 -8.082 -18.871 1.00 47.53 170 ILE A CA 1
ATOM 1360 C C . ILE A 1 170 ? -16.757 -8.894 -19.656 1.00 47.53 170 ILE A C 1
ATOM 1362 O O . ILE A 1 170 ? -16.463 -9.407 -20.731 1.00 47.53 170 ILE A O 1
ATOM 1366 N N . PHE A 1 171 ? -18.016 -8.945 -19.207 1.00 45.50 171 PHE A N 1
ATOM 1367 C CA . PHE A 1 171 ? -19.080 -9.672 -19.910 1.00 45.50 171 PHE A CA 1
ATOM 1368 C C . PHE A 1 171 ? -19.960 -8.835 -20.857 1.00 45.50 171 PHE A C 1
ATOM 1370 O O . PHE A 1 171 ? -20.855 -9.414 -21.468 1.00 45.50 171 PHE A O 1
ATOM 1377 N N . GLN A 1 172 ? -19.745 -7.519 -21.025 1.00 46.66 172 GLN A N 1
ATOM 1378 C CA . GLN A 1 172 ? -20.680 -6.686 -21.815 1.00 46.66 172 GLN A CA 1
ATOM 1379 C C . GLN A 1 172 ? -20.102 -5.909 -23.007 1.00 46.66 172 GLN A C 1
ATOM 1381 O O . GLN A 1 172 ? -20.888 -5.423 -23.815 1.00 46.66 172 GLN A O 1
ATOM 1386 N N . THR A 1 173 ? -18.784 -5.835 -23.218 1.00 40.19 173 THR A N 1
ATOM 1387 C CA . THR A 1 173 ? -18.219 -5.057 -24.346 1.00 40.19 173 THR A CA 1
ATOM 1388 C C . THR A 1 173 ? -17.371 -5.881 -25.316 1.00 40.19 173 THR A C 1
ATOM 1390 O O . THR A 1 173 ? -16.351 -5.428 -25.823 1.00 40.19 173 THR A O 1
ATOM 1393 N N . HIS A 1 174 ? -17.841 -7.072 -25.695 1.00 46.56 174 HIS A N 1
ATOM 1394 C CA . HIS A 1 174 ? -17.407 -7.701 -26.948 1.00 46.56 174 HIS A CA 1
ATOM 1395 C C . HIS A 1 174 ? -18.288 -7.258 -28.123 1.00 46.56 174 HIS A C 1
ATOM 1397 O O . HIS A 1 174 ? -18.911 -8.082 -28.783 1.00 46.56 174 HIS A O 1
ATOM 1403 N N . THR A 1 175 ? -18.318 -5.961 -28.436 1.00 43.69 175 THR A N 1
ATOM 1404 C CA . THR A 1 175 ? -18.777 -5.501 -29.757 1.00 43.69 175 THR A CA 1
ATOM 1405 C C . THR A 1 175 ? -17.995 -4.277 -30.225 1.00 43.69 175 THR A C 1
ATOM 1407 O O . THR A 1 175 ? -18.231 -3.165 -29.770 1.00 43.69 175 THR A O 1
ATOM 1410 N N . LYS A 1 176 ? -17.133 -4.528 -31.221 1.00 47.12 176 LYS A N 1
ATOM 1411 C CA . LYS A 1 176 ? -16.559 -3.593 -32.205 1.00 47.12 176 LYS A CA 1
ATOM 1412 C C . LYS A 1 176 ? -15.615 -2.505 -31.677 1.00 47.12 176 LYS A C 1
ATOM 1414 O O . LYS A 1 176 ? -15.990 -1.347 -31.551 1.00 47.12 176 LYS A O 1
ATOM 1419 N N . ILE A 1 177 ? -14.331 -2.854 -31.601 1.00 41.47 177 ILE A N 1
ATOM 1420 C CA . ILE A 1 177 ? -13.258 -1.912 -31.942 1.00 41.47 177 ILE A CA 1
ATOM 1421 C C . ILE A 1 177 ? -12.614 -2.428 -33.229 1.00 41.47 177 ILE A C 1
ATOM 1423 O O . ILE A 1 177 ? -12.050 -3.519 -33.273 1.00 41.47 177 ILE A O 1
ATOM 1427 N N . SER A 1 178 ? -12.776 -1.652 -34.298 1.00 36.94 178 SER A N 1
ATOM 1428 C CA . SER A 1 178 ? -11.996 -1.779 -35.526 1.00 36.94 178 SER A CA 1
ATOM 1429 C C . SER A 1 178 ? -10.527 -1.522 -35.192 1.00 36.94 178 SER A C 1
ATOM 1431 O O . SER A 1 178 ? -10.192 -0.453 -34.689 1.00 36.94 178 SER A O 1
ATOM 1433 N N . SER A 1 179 ? -9.660 -2.495 -35.468 1.00 41.00 179 SER A N 1
ATOM 1434 C CA . SER A 1 179 ? -8.202 -2.343 -35.384 1.00 41.00 179 SER A CA 1
ATOM 1435 C C . SER A 1 179 ? -7.720 -1.256 -36.359 1.00 41.00 179 SER A C 1
ATOM 1437 O O . SER A 1 179 ? -8.099 -1.318 -37.531 1.00 41.00 179 SER A O 1
ATOM 1439 N N . PRO A 1 180 ? -6.867 -0.295 -35.946 1.00 37.06 180 PRO A N 1
ATOM 1440 C CA . PRO A 1 180 ? -6.222 0.635 -36.871 1.00 37.06 180 PRO A CA 1
ATOM 1441 C C . PRO A 1 180 ? -4.922 0.076 -37.473 1.00 37.06 180 PRO A C 1
ATOM 1443 O O . PRO A 1 180 ? -4.282 0.752 -38.270 1.00 37.06 180 PRO A O 1
ATOM 1446 N N . PHE A 1 181 ? -4.524 -1.155 -37.143 1.00 36.22 181 PHE A N 1
ATOM 1447 C CA . PHE A 1 181 ? -3.348 -1.792 -37.731 1.00 36.22 181 PHE A CA 1
ATOM 1448 C C . PHE A 1 181 ? -3.775 -2.873 -38.721 1.00 36.22 181 PHE A C 1
ATOM 1450 O O . PHE A 1 181 ? -4.013 -4.023 -38.353 1.00 36.22 181 PHE A O 1
ATOM 1457 N N . SER A 1 182 ? -3.864 -2.487 -39.993 1.00 40.75 182 SER A N 1
ATOM 1458 C CA . SER A 1 182 ? -3.714 -3.425 -41.107 1.00 40.75 182 SER A CA 1
ATOM 1459 C C . SER A 1 182 ? -2.261 -3.355 -41.588 1.00 40.75 182 SER A C 1
ATOM 1461 O O . SER A 1 182 ? -1.787 -2.254 -41.872 1.00 40.75 182 SER A O 1
ATOM 1463 N N . PRO A 1 183 ? -1.525 -4.474 -41.676 1.00 37.03 183 PRO A N 1
ATOM 1464 C CA . PRO A 1 183 ? -0.202 -4.471 -42.281 1.00 37.03 183 PRO A CA 1
ATOM 1465 C C . PRO A 1 183 ? -0.329 -4.291 -43.800 1.00 37.03 183 PRO A C 1
ATOM 1467 O O . PRO A 1 183 ? -1.037 -5.042 -44.469 1.00 37.03 183 PRO A O 1
ATOM 1470 N N . LEU A 1 184 ? 0.368 -3.287 -44.337 1.00 33.53 184 LEU A N 1
ATOM 1471 C CA . LEU A 1 184 ? 0.604 -3.111 -45.771 1.00 33.53 184 LEU A CA 1
ATOM 1472 C C . LEU A 1 184 ? 1.373 -4.331 -46.299 1.00 33.53 184 LEU A C 1
ATOM 1474 O O . LEU A 1 184 ? 2.565 -4.485 -46.036 1.00 33.53 184 LEU A O 1
ATOM 1478 N N . ILE A 1 185 ? 0.685 -5.205 -47.031 1.00 40.41 185 ILE A N 1
ATOM 1479 C CA . ILE A 1 185 ? 1.306 -6.246 -47.855 1.00 40.41 185 ILE A CA 1
ATOM 1480 C C . ILE A 1 185 ? 1.639 -5.590 -49.204 1.00 40.41 185 ILE A C 1
ATOM 1482 O O . ILE A 1 185 ? 0.715 -5.104 -49.855 1.00 40.41 185 ILE A O 1
ATOM 1486 N N . PRO A 1 186 ? 2.906 -5.541 -49.653 1.00 36.28 186 PRO A N 1
ATOM 1487 C CA . PRO A 1 186 ? 3.212 -5.079 -51.002 1.00 36.28 186 PRO A CA 1
ATOM 1488 C C . PRO A 1 186 ? 2.736 -6.117 -52.029 1.00 36.28 186 PRO A C 1
ATOM 1490 O O . PRO A 1 186 ? 3.082 -7.300 -51.944 1.00 36.28 186 PRO A O 1
ATOM 1493 N N . GLU A 1 187 ? 1.919 -5.667 -52.983 1.00 36.31 187 GLU A N 1
ATOM 1494 C CA . GLU A 1 187 ? 1.435 -6.468 -54.105 1.00 36.31 187 GLU A CA 1
ATOM 1495 C C . GLU A 1 187 ? 2.611 -6.964 -54.959 1.00 36.31 187 GLU A C 1
ATOM 1497 O O . GLU A 1 187 ? 3.503 -6.209 -55.343 1.00 36.31 187 GLU A O 1
ATOM 1502 N N . LYS A 1 188 ? 2.621 -8.269 -55.246 1.00 38.75 188 LYS A N 1
ATOM 1503 C CA . LYS A 1 188 ? 3.458 -8.847 -56.296 1.00 38.75 188 LYS A CA 1
ATOM 1504 C C . LYS A 1 188 ? 2.787 -8.561 -57.633 1.00 38.75 188 LYS A C 1
ATOM 1506 O O . LYS A 1 188 ? 1.758 -9.164 -57.931 1.00 38.75 188 LYS A O 1
ATOM 1511 N N . ASP A 1 189 ? 3.412 -7.712 -58.440 1.00 37.53 189 ASP A N 1
ATOM 1512 C CA . ASP A 1 189 ? 3.091 -7.578 -59.856 1.00 37.53 189 ASP A CA 1
ATOM 1513 C C . ASP A 1 189 ? 3.303 -8.918 -60.570 1.00 37.53 189 ASP A C 1
ATOM 1515 O O . ASP A 1 189 ? 4.422 -9.402 -60.754 1.00 37.53 189 ASP A O 1
ATOM 1519 N N . ILE A 1 190 ? 2.194 -9.527 -60.984 1.00 42.50 190 ILE A N 1
ATOM 1520 C CA . ILE A 1 190 ? 2.168 -10.576 -61.997 1.00 42.50 190 ILE A CA 1
ATOM 1521 C C . ILE A 1 190 ? 2.022 -9.854 -63.335 1.00 42.50 190 ILE A C 1
ATOM 1523 O O . ILE A 1 190 ? 0.913 -9.547 -63.762 1.00 42.50 190 ILE A O 1
ATOM 1527 N N . SER A 1 191 ? 3.140 -9.593 -64.010 1.00 38.31 191 SER A N 1
ATOM 1528 C CA . SER A 1 191 ? 3.130 -9.311 -65.446 1.00 38.31 191 SER A CA 1
ATOM 1529 C C . SER A 1 191 ? 3.584 -10.551 -66.200 1.00 38.31 191 SER A C 1
ATOM 1531 O O . SER A 1 191 ? 4.757 -10.915 -66.229 1.00 38.31 191 SER A O 1
ATOM 1533 N N . LEU A 1 192 ? 2.591 -11.217 -66.786 1.00 40.34 192 LEU A N 1
ATOM 1534 C CA . LEU A 1 192 ? 2.756 -12.107 -67.921 1.00 40.34 192 LEU A CA 1
ATOM 1535 C C . LEU A 1 192 ? 3.362 -11.314 -69.083 1.00 40.34 192 LEU A C 1
ATOM 1537 O O . LEU A 1 192 ? 2.717 -10.391 -69.573 1.00 40.34 192 LEU A O 1
ATOM 1541 N N . GLU A 1 193 ? 4.503 -11.746 -69.613 1.00 41.31 193 GLU A N 1
ATOM 1542 C CA . GLU A 1 193 ? 4.821 -11.462 -71.009 1.00 41.31 193 GLU A CA 1
ATOM 1543 C C . GLU A 1 193 ? 5.166 -12.756 -71.742 1.00 41.31 193 GLU A C 1
ATOM 1545 O O . GLU A 1 193 ? 6.111 -13.478 -71.434 1.00 41.31 193 GLU A O 1
ATOM 1550 N N . LYS A 1 194 ? 4.281 -13.063 -72.689 1.00 38.59 194 LYS A N 1
ATOM 1551 C CA . LYS A 1 194 ? 4.430 -14.071 -73.726 1.00 38.59 194 LYS A CA 1
ATOM 1552 C C . LYS A 1 194 ? 5.493 -13.587 -74.713 1.00 38.59 194 LYS A C 1
ATOM 1554 O O . LYS A 1 194 ? 5.254 -12.558 -75.338 1.00 38.59 194 LYS A O 1
ATOM 1559 N N . LYS A 1 195 ? 6.537 -14.378 -74.961 1.00 38.66 195 LYS A N 1
ATOM 1560 C CA . LYS A 1 195 ? 6.958 -14.766 -76.319 1.00 38.66 195 LYS A CA 1
ATOM 1561 C C . LYS A 1 195 ? 7.964 -15.906 -76.283 1.00 38.66 195 LYS A C 1
ATOM 1563 O O . LYS A 1 195 ? 8.903 -15.824 -75.469 1.00 38.66 195 LYS A O 1
#

Radius of gyration: 25.68 Å; Cα contacts (8 Å, |Δi|>4): 120; chains: 1; bounding box: 56×43×107 Å